Protein 4AKM (pdb70)

Radius of gyration: 21.15 Å; Cα contacts (8 Å, |Δi|>4): 840; chains: 2; bounding box: 52×50×50 Å

Sequence (312 aa):
VKTGIYQVLNGSRLCIKAEMGIQLIVQDKESVFSPRRYFNIDPNATQASGNCGTRKSNLLLNFQGGFVNLTFTKDEESYYISEVGAYLTVSDPETVYQGIKHAVVMFQTAVGHSFKCVSEQSLQLSAHLQVKTTDVQLQAFDFEDDHFGNVDECSSVKTGIYQVLNGSRLCIKAEMGIQLIVQDKESVFSPRRYFNIDPNATQASGNCGTRKSNLLLNFQGGFVNLTFTKDEESYYISEVGAYLTVSDPETVYQGIKHAVVMFQTAVGHSFKCVSEQSLQLSAHLQVKTTDVQLQAFDFEDDHFGNVDECSS

GO terms:
  GO:0031982 vesicle (C, IDA)
  GO:0048471 perinuclear region of cytoplasm (C, IDA)
  GO:0005769 early endosome (C, IDA)
  GO:0005886 plasma membrane (C, IDA)
  GO:0035455 response to interferon-alpha (P, IMP)
  GO:0010506 regulation of autophagy (P, IMP)
  GO:0010628 positive regulation of gene expression (P, IMP)
  GO:1903900 regulation of viral life cycle (P, IMP)
  GO:1901799 negative regulation of proteasomal protein catabolic process (P, IMP)
  GO:0031901 early endosome membrane (C, EXP)
  GO:0005765 lysosomal membrane (C, EXP)
  GO:0009986 cell surface (C, EXP)
  GO:0030659 cytoplasmic vesicle membrane (C, EXP)
  GO:0005765 lysosomal membrane (C, TAS)

Foldseek 3Di:
DDWAWAFEDDVHHTFKTKIWWKKKWFAPDPDPPDDIDIDTDDRVFWDWYWAGDQFKIWIWIDGVFWIKIFIKGPPPQKIFGQKIKIWGFDPVVTDIDIFMDHGDGHQIDGAQAKGFEQDKDKDDGDPGMIMIIHRIIMHGDDDDPPDHGPYDYDD/DQDWAWDFEDDVNHTFKTKIWWKKKWFAQPLQDPPNIDIDTDDNVQKDWYWDHDQFKIWIWIDGVFWIKIWIWGPDPQKIFTQKIKIWGADVSPGDIDIFMDHGDGHQIDGHQAKEFEQDKDKDAGDPTMIMIIHGIIMHGNDYDPPDHGHYDYDDD

Structure (mmCIF, N/CA/C/O backbone):
data_4AKM
#
_entry.id   4AKM
#
_cell.length_a   52.600
_cell.length_b   52.600
_cell.length_c   141.980
_cell.angle_alpha   90.00
_cell.angle_beta   90.00
_cell.angle_gamma   120.00
#
_symmetry.space_group_name_H-M   'P 31'
#
loop_
_entity.id
_entity.type
_entity.pdbx_description
1 polymer 'LYSOSOME-ASSOCIATED MEMBRANE GLYCOPROTEIN 3'
2 non-polymer 'IRIDIUM (III) ION'
3 non-polymer 2-acetamido-2-deoxy-beta-D-glucopyranose
4 water water
#
loop_
_atom_site.group_PDB
_atom_site.id
_atom_site.type_symbol
_atom_site.label_atom_id
_atom_site.label_alt_id
_atom_site.label_comp_id
_atom_site.label_asym_id
_atom_site.label_entity_id
_atom_site.label_seq_id
_atom_site.pdbx_PDB_ins_code
_atom_site.Cartn_x
_atom_site.Cartn_y
_atom_site.Cartn_z
_atom_site.occupancy
_atom_site.B_iso_or_equiv
_atom_site.auth_seq_id
_atom_site.auth_comp_id
_atom_site.auth_asym_id
_atom_site.auth_atom_id
_atom_site.pdbx_PDB_model_num
ATOM 1 N N . VAL A 1 2 ? 17.845 12.851 81.091 1.00 69.21 223 VAL A N 1
ATOM 2 C CA . VAL A 1 2 ? 19.042 12.475 81.847 1.00 72.18 223 VAL A CA 1
ATOM 3 C C . VAL A 1 2 ? 20.048 13.628 81.908 1.00 75.03 223 VAL A C 1
ATOM 4 O O . VAL A 1 2 ? 21.083 13.611 81.233 1.00 70.65 223 VAL A O 1
ATOM 8 N N . LYS A 1 3 ? 19.736 14.633 82.721 1.00 71.20 224 LYS A N 1
ATOM 9 C CA . LYS A 1 3 ? 20.580 15.818 82.815 1.00 68.21 224 LYS A CA 1
ATOM 10 C C . LYS A 1 3 ? 21.885 15.515 83.553 1.00 64.74 224 LYS A C 1
ATOM 11 O O . LYS A 1 3 ? 21.906 14.766 84.531 1.00 61.45 224 LYS A O 1
ATOM 17 N N . THR A 1 4 ? 22.975 16.086 83.056 1.00 63.81 225 THR A N 1
ATOM 18 C CA . THR A 1 4 ? 24.291 15.885 83.646 1.00 59.61 225 THR A CA 1
ATOM 19 C C . THR A 1 4 ? 24.450 16.730 84.910 1.00 58.65 225 THR A C 1
ATOM 20 O O . THR A 1 4 ? 24.174 17.933 84.904 1.00 54.87 225 THR A O 1
ATOM 24 N N . GLY A 1 5 ? 24.889 16.093 85.993 1.00 55.84 226 GLY A N 1
ATOM 25 C CA . GLY A 1 5 ? 25.087 16.786 87.251 1.00 53.30 226 GLY A CA 1
ATOM 26 C C . GLY A 1 5 ? 26.545 17.058 87.545 1.00 56.55 226 GLY A C 1
ATOM 27 O O . GLY A 1 5 ? 27.411 16.255 87.187 1.00 53.71 226 GLY A O 1
ATOM 28 N N . ILE A 1 6 ? 26.820 18.191 88.188 1.00 51.03 227 ILE A N 1
ATOM 29 C CA . ILE A 1 6 ? 28.183 18.525 88.572 1.00 44.53 227 ILE A CA 1
ATOM 30 C C . ILE A 1 6 ? 28.373 18.358 90.080 1.00 48.68 227 ILE A C 1
ATOM 31 O O . ILE A 1 6 ? 27.869 19.139 90.895 1.00 42.65 227 ILE A O 1
ATOM 36 N N . TYR A 1 7 ? 29.109 17.312 90.432 1.00 49.59 228 TYR A N 1
ATOM 37 C CA . TYR A 1 7 ? 29.276 16.911 91.814 1.00 44.64 228 TYR A CA 1
ATOM 38 C C . TYR A 1 7 ? 30.715 17.108 92.221 1.00 52.59 228 TYR A C 1
ATOM 39 O O . TYR A 1 7 ? 31.596 17.282 91.374 1.00 49.72 228 TYR A O 1
ATOM 48 N N . GLN A 1 8 ? 30.954 17.047 93.524 1.00 55.37 229 GLN A N 1
ATOM 49 C CA . GLN A 1 8 ? 32.206 17.514 94.068 1.00 50.17 229 GLN A CA 1
ATOM 50 C C . GLN A 1 8 ? 32.346 17.069 95.514 1.00 52.42 229 GLN A C 1
ATOM 51 O O . GLN A 1 8 ? 31.402 17.169 96.297 1.00 51.74 229 GLN A O 1
ATOM 57 N N . VAL A 1 9 ? 33.526 16.572 95.867 1.00 55.76 230 VAL A N 1
ATOM 58 C CA . VAL A 1 9 ? 33.816 16.173 97.241 1.00 61.19 230 VAL A CA 1
ATOM 59 C C . VAL A 1 9 ? 35.054 16.927 97.722 1.00 67.72 230 VAL A C 1
ATOM 60 O O . VAL A 1 9 ? 35.995 17.121 96.956 1.00 68.45 230 VAL A O 1
ATOM 64 N N . LEU A 1 10 ? 35.059 17.360 98.980 1.00 68.07 231 LEU A N 1
ATOM 65 C CA . LEU A 1 10 ? 36.156 18.193 99.470 1.00 75.14 231 LEU A CA 1
ATOM 66 C C . LEU A 1 10 ? 36.805 17.722 100.772 1.00 80.71 231 LEU A C 1
ATOM 67 O O . LEU A 1 10 ? 36.135 17.213 101.674 1.00 77.64 231 LEU A O 1
ATOM 72 N N . ASN A 1 11 ? 38.123 17.894 100.844 1.00 82.54 232 ASN A N 1
ATOM 73 C CA . ASN A 1 11 ? 38.867 17.788 102.094 1.00 89.33 232 ASN A CA 1
ATOM 74 C C . ASN A 1 11 ? 39.040 19.192 102.670 1.00 88.64 232 ASN A C 1
ATOM 75 O O . ASN A 1 11 ? 39.997 19.900 102.332 1.00 86.73 232 ASN A O 1
ATOM 80 N N . GLY A 1 12 ? 38.096 19.599 103.515 1.00 87.29 233 GLY A N 1
ATOM 81 C CA . GLY A 1 12 ? 38.084 20.937 104.082 1.00 89.09 233 GLY A CA 1
ATOM 82 C C . GLY A 1 12 ? 37.995 22.043 103.042 1.00 95.13 233 GLY A C 1
ATOM 83 O O . GLY A 1 12 ? 37.051 22.837 103.042 1.00 95.84 233 GLY A O 1
ATOM 84 N N . SER A 1 13 ? 38.981 22.088 102.151 1.00 88.17 234 SER A N 1
ATOM 85 C CA . SER A 1 13 ? 39.060 23.119 101.127 1.00 89.29 234 SER A CA 1
ATOM 86 C C . SER A 1 13 ? 39.648 22.549 99.838 1.00 90.16 234 SER A C 1
ATOM 87 O O . SER A 1 13 ? 39.321 23.009 98.743 1.00 83.81 234 SER A O 1
ATOM 90 N N . ARG A 1 14 ? 40.514 21.546 99.975 1.00 89.08 235 ARG A N 1
ATOM 91 C CA . ARG A 1 14 ? 41.145 20.918 98.815 1.00 88.89 235 ARG A CA 1
ATOM 92 C C . ARG A 1 14 ? 40.187 19.993 98.067 1.00 85.65 235 ARG A C 1
ATOM 93 O O . ARG A 1 14 ? 39.388 19.284 98.674 1.00 80.87 235 ARG A O 1
ATOM 101 N N . LEU A 1 15 ? 40.280 20.001 96.743 1.00 84.38 236 LEU A N 1
ATOM 102 C CA . LEU A 1 15 ? 39.417 19.171 95.915 1.00 76.89 236 LEU A CA 1
ATOM 103 C C . LEU A 1 15 ? 39.783 17.693 96.033 1.00 74.11 236 LEU A C 1
ATOM 104 O O . LEU A 1 15 ? 40.904 17.289 95.731 1.00 76.91 236 LEU A O 1
ATOM 109 N N . CYS A 1 16 ? 38.824 16.894 96.481 1.00 70.34 237 CYS A N 1
ATOM 110 C CA . CYS A 1 16 ? 39.019 15.463 96.658 1.00 67.19 237 CYS A CA 1
ATOM 111 C C . CYS A 1 16 ? 38.466 14.666 95.474 1.00 68.78 237 CYS A C 1
ATOM 112 O O . CYS A 1 16 ? 39.102 13.732 94.986 1.00 69.97 237 CYS A O 1
ATOM 115 N N . ILE A 1 17 ? 37.278 15.049 95.016 1.00 66.93 238 ILE A N 1
ATOM 116 C CA . ILE A 1 17 ? 36.597 14.371 93.918 1.00 59.55 238 ILE A CA 1
ATOM 117 C C . ILE A 1 17 ? 35.804 15.390 93.111 1.00 58.79 238 ILE A C 1
ATOM 118 O O . ILE A 1 17 ? 35.058 16.187 93.670 1.00 57.87 238 ILE A O 1
ATOM 123 N N . LYS A 1 18 ? 35.973 15.368 91.795 1.00 62.46 239 LYS A N 1
ATOM 124 C CA . LYS A 1 18 ? 35.188 16.222 90.915 1.00 57.53 239 LYS A CA 1
ATOM 125 C C . LYS A 1 18 ? 34.519 15.317 89.892 1.00 61.79 239 LYS A C 1
ATOM 126 O O . LYS A 1 18 ? 35.197 14.607 89.157 1.00 59.31 239 LYS A O 1
ATOM 132 N N . ALA A 1 19 ? 33.192 15.327 89.844 1.00 55.73 240 ALA A N 1
ATOM 133 C CA . ALA A 1 19 ? 32.493 14.418 88.946 1.00 51.95 240 ALA A CA 1
ATOM 134 C C . ALA A 1 19 ? 31.287 15.049 88.276 1.00 46.46 240 ALA A C 1
ATOM 135 O O . ALA A 1 19 ? 30.353 15.513 88.923 1.00 45.88 240 ALA A O 1
ATOM 137 N N . GLU A 1 20 ? 31.337 15.065 86.955 1.00 53.91 241 GLU A N 1
ATOM 138 C CA . GLU A 1 20 ? 30.220 15.478 86.135 1.00 49.66 241 GLU A CA 1
ATOM 139 C C . GLU A 1 20 ? 29.744 14.237 85.419 1.00 47.06 241 GLU A C 1
ATOM 140 O O . GLU A 1 20 ? 30.558 13.450 84.952 1.00 50.38 241 GLU A O 1
ATOM 146 N N . MET A 1 21 ? 28.431 14.050 85.363 1.00 48.17 242 MET A N 1
ATOM 147 C CA . MET A 1 21 ? 27.833 12.893 84.704 1.00 46.55 242 MET A CA 1
ATOM 148 C C . MET A 1 21 ? 26.325 12.931 84.843 1.00 46.57 242 MET A C 1
ATOM 149 O O . MET A 1 21 ? 25.777 13.667 85.662 1.00 48.07 242 MET A O 1
ATOM 154 N N . GLY A 1 22 ? 25.667 12.130 84.020 1.00 40.91 243 GLY A N 1
ATOM 155 C CA . GLY A 1 22 ? 24.252 11.877 84.131 1.00 43.39 243 GLY A CA 1
ATOM 156 C C . GLY A 1 22 ? 24.137 10.438 84.560 1.00 40.95 243 GLY A C 1
ATOM 157 O O . GLY A 1 22 ? 24.925 9.593 84.138 1.00 42.38 243 GLY A O 1
ATOM 158 N N . ILE A 1 23 ? 23.169 10.158 85.422 1.00 44.50 244 ILE A N 1
ATOM 159 C CA . ILE A 1 23 ? 23.004 8.814 85.955 1.00 42.05 244 ILE A CA 1
ATOM 160 C C . ILE A 1 23 ? 21.543 8.380 85.891 1.00 37.92 244 ILE A C 1
ATOM 161 O O . ILE A 1 23 ? 20.626 9.156 86.165 1.00 36.02 244 ILE A O 1
ATOM 166 N N . GLN A 1 24 ? 21.350 7.133 85.486 1.00 37.03 245 GLN A N 1
ATOM 167 C CA . GLN A 1 24 ? 20.037 6.554 85.310 1.00 39.36 245 GLN A CA 1
ATOM 168 C C . GLN A 1 24 ? 20.032 5.224 86.056 1.00 39.20 245 GLN A C 1
ATOM 169 O O . GLN A 1 24 ? 21.039 4.517 86.088 1.00 35.67 245 GLN A O 1
ATOM 175 N N . LEU A 1 25 ? 18.910 4.891 86.679 1.00 36.71 246 LEU A N 1
ATOM 176 C CA . LEU A 1 25 ? 18.766 3.593 87.319 1.00 40.57 246 LEU A CA 1
ATOM 177 C C . LEU A 1 25 ? 17.676 2.811 86.606 1.00 42.78 246 LEU A C 1
ATOM 178 O O . LEU A 1 25 ? 16.583 3.320 86.401 1.00 46.38 246 LEU A O 1
ATOM 183 N N . ILE A 1 26 ? 17.984 1.582 86.216 1.00 39.43 247 ILE A N 1
ATOM 184 C CA . ILE A 1 26 ? 17.025 0.733 85.529 1.00 46.07 247 ILE A CA 1
ATOM 185 C C . ILE A 1 26 ? 16.661 -0.453 86.415 1.00 48.06 247 ILE A C 1
ATOM 186 O O . ILE A 1 26 ? 17.532 -1.257 86.755 1.00 42.79 247 ILE A O 1
ATOM 191 N N . VAL A 1 27 ? 15.385 -0.561 86.794 1.00 48.13 248 VAL A N 1
ATOM 192 C CA . VAL A 1 27 ? 14.934 -1.736 87.545 1.00 53.07 248 VAL A CA 1
ATOM 193 C C . VAL A 1 27 ? 14.033 -2.655 86.722 1.00 55.25 248 VAL A C 1
ATOM 194 O O . VAL A 1 27 ? 13.141 -2.204 86.006 1.00 59.49 248 VAL A O 1
ATOM 198 N N . GLN A 1 28 ? 14.297 -3.953 86.820 1.00 61.26 249 GLN A N 1
ATOM 199 C CA . GLN A 1 28 ? 13.553 -4.958 86.070 1.00 67.39 249 GLN A CA 1
ATOM 200 C C . GLN A 1 28 ? 12.388 -5.507 86.888 1.00 73.45 249 GLN A C 1
ATOM 201 O O . GLN A 1 28 ? 12.538 -6.496 87.605 1.00 7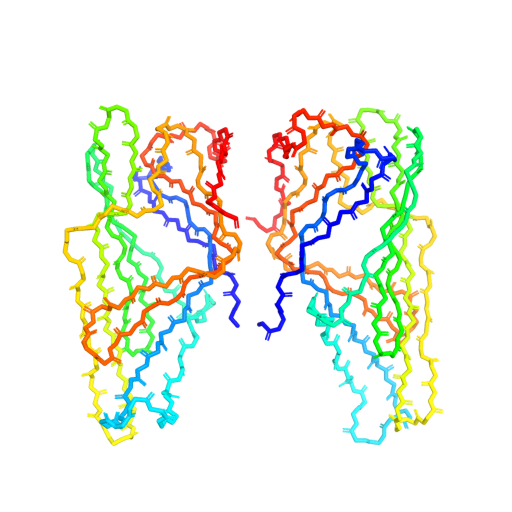4.80 249 GLN A O 1
ATOM 207 N N . ASP A 1 29 ? 11.232 -4.860 86.765 1.00 80.85 250 ASP A N 1
ATOM 208 C CA . ASP A 1 29 ? 10.029 -5.243 87.501 1.00 83.80 250 ASP A CA 1
ATOM 209 C C . ASP A 1 29 ? 9.632 -6.685 87.236 1.00 82.27 250 ASP A C 1
ATOM 210 O O . ASP A 1 29 ? 9.361 -7.445 88.163 1.00 84.86 250 ASP A O 1
ATOM 215 N N . LYS A 1 30 ? 9.600 -7.047 85.959 1.00 79.03 251 LYS A N 1
ATOM 216 C CA . LYS A 1 30 ? 9.070 -8.334 85.535 1.00 84.63 251 LYS A CA 1
ATOM 217 C C . LYS A 1 30 ? 10.179 -9.367 85.386 1.00 88.59 251 LYS A C 1
ATOM 218 O O . LYS A 1 30 ? 11.314 -9.028 85.046 1.00 86.09 251 LYS A O 1
ATOM 224 N N . GLU A 1 31 ? 9.846 -10.629 85.644 1.00 91.16 252 GLU A N 1
ATOM 225 C CA . GLU A 1 31 ? 10.820 -11.713 85.571 1.00 90.22 252 GLU A CA 1
ATOM 226 C C . GLU A 1 31 ? 11.220 -11.952 84.117 1.00 85.34 252 GLU A C 1
ATOM 227 O O . GLU A 1 31 ? 12.313 -12.450 83.829 1.00 75.21 252 GLU A O 1
ATOM 233 N N . SER A 1 32 ? 10.321 -11.591 83.205 1.00 82.36 253 SER A N 1
ATOM 234 C CA . SER A 1 32 ? 10.618 -11.638 81.779 1.00 80.22 253 SER A CA 1
ATOM 235 C C . SER A 1 32 ? 11.625 -10.552 81.423 1.00 71.88 253 SER A C 1
ATOM 236 O O . SER A 1 32 ? 11.397 -9.368 81.678 1.00 69.71 253 SER A O 1
ATOM 239 N N . VAL A 1 33 ? 12.737 -10.962 80.827 1.00 64.21 254 VAL A N 1
ATOM 240 C CA . VAL A 1 33 ? 13.820 -10.040 80.516 1.00 64.45 254 VAL A CA 1
ATOM 241 C C . VAL A 1 33 ? 13.474 -9.100 79.345 1.00 58.78 254 VAL A C 1
ATOM 242 O O . VAL A 1 33 ? 14.107 -8.060 79.166 1.00 58.33 254 VAL A O 1
ATOM 246 N N . PHE A 1 34 ? 12.458 -9.463 78.564 1.00 57.54 255 PHE A N 1
ATOM 247 C CA . PHE A 1 34 ? 12.032 -8.655 77.415 1.00 56.41 255 PHE A CA 1
ATOM 248 C C . PHE A 1 34 ? 10.932 -7.666 77.763 1.00 56.05 255 PHE A C 1
ATOM 249 O O . PHE A 1 34 ? 10.611 -6.782 76.971 1.00 44.47 255 PHE A O 1
ATOM 257 N N . SER A 1 35 ? 10.332 -7.845 78.934 1.00 59.53 256 SER A N 1
ATOM 258 C CA . SER A 1 35 ? 9.282 -6.950 79.401 1.00 63.96 256 SER A CA 1
ATOM 259 C C . SER A 1 35 ? 9.865 -5.598 79.795 1.00 61.00 256 SER A C 1
ATOM 260 O O . SER A 1 35 ? 11.048 -5.513 80.137 1.00 58.82 256 SER A O 1
ATOM 263 N N . PRO A 1 36 ? 9.040 -4.538 79.734 1.00 62.83 257 PRO A N 1
ATOM 264 C CA . PRO A 1 36 ? 9.470 -3.178 80.073 1.00 59.91 257 PRO A CA 1
ATOM 265 C C . PRO A 1 36 ? 10.103 -3.075 81.458 1.00 64.67 257 PRO A C 1
ATOM 266 O O . PRO A 1 36 ? 9.858 -3.886 82.358 1.00 60.71 257 PRO A O 1
ATOM 270 N N . ARG A 1 37 ? 10.929 -2.053 81.613 1.00 64.74 258 ARG A N 1
ATOM 271 C CA . ARG A 1 37 ? 11.638 -1.830 82.851 1.00 60.21 258 ARG A CA 1
ATOM 272 C C . ARG A 1 37 ? 11.310 -0.441 83.375 1.00 61.37 258 ARG A C 1
ATOM 273 O O . ARG A 1 37 ? 10.864 0.423 82.621 1.00 60.54 258 ARG A O 1
ATOM 281 N N . ARG A 1 38 ? 11.502 -0.235 84.673 1.00 61.15 259 ARG A N 1
ATOM 282 C CA . ARG A 1 38 ? 11.289 1.075 85.269 1.00 63.16 259 ARG A CA 1
ATOM 283 C C . ARG A 1 38 ? 12.574 1.896 85.164 1.00 56.63 259 ARG A C 1
ATOM 284 O O . ARG A 1 38 ? 13.650 1.445 85.555 1.00 57.70 259 ARG A O 1
ATOM 292 N N . TYR A 1 39 ? 12.460 3.092 84.605 1.00 54.61 260 TYR A N 1
ATOM 293 C CA . TYR A 1 39 ? 13.603 3.982 84.484 1.00 51.83 260 TYR A CA 1
ATOM 294 C C . TYR A 1 39 ? 13.532 5.084 85.536 1.00 51.94 260 TYR A C 1
ATOM 295 O O . TYR A 1 39 ? 12.452 5.577 85.862 1.00 54.12 260 TYR A O 1
ATOM 304 N N . PHE A 1 40 ? 14.679 5.449 86.091 1.00 47.16 261 PHE A N 1
ATOM 305 C CA . PHE A 1 40 ? 14.735 6.587 86.997 1.00 52.30 261 PHE A CA 1
ATOM 306 C C . PHE A 1 40 ? 15.947 7.472 86.750 1.00 48.03 261 PHE A C 1
ATOM 307 O O . PHE A 1 40 ? 17.081 7.057 86.961 1.00 46.47 261 PHE A O 1
ATOM 315 N N . ASN A 1 41 ? 15.693 8.704 86.330 1.00 46.05 262 ASN A N 1
ATOM 316 C CA . ASN A 1 41 ? 16.760 9.657 86.076 1.00 42.04 262 ASN A CA 1
ATOM 317 C C . ASN A 1 41 ? 17.198 10.372 87.350 1.00 44.03 262 ASN A C 1
ATOM 318 O O . ASN A 1 41 ? 16.383 11.016 88.015 1.00 47.33 262 ASN A O 1
ATOM 323 N N . ILE A 1 42 ? 18.475 10.260 87.701 1.00 35.78 263 ILE A N 1
ATOM 324 C CA . ILE A 1 42 ? 18.991 11.075 88.786 1.00 37.19 263 ILE A CA 1
ATOM 325 C C . ILE A 1 42 ? 18.901 12.523 88.326 1.00 41.39 263 ILE A C 1
ATOM 326 O O . ILE A 1 42 ? 19.551 12.920 87.360 1.00 46.54 263 ILE A O 1
ATOM 331 N N . ASP A 1 43 ? 18.042 13.287 88.989 1.00 41.17 264 ASP A N 1
ATOM 332 C CA . ASP A 1 43 ? 17.893 14.710 88.724 1.00 43.20 264 ASP A CA 1
ATOM 333 C C . ASP A 1 43 ? 18.908 15.478 89.570 1.00 43.38 264 ASP A C 1
ATOM 334 O O . ASP A 1 43 ? 18.785 15.558 90.792 1.00 41.90 264 ASP A O 1
ATOM 339 N N . PRO A 1 44 ? 19.921 16.043 88.908 1.00 43.46 265 PRO A N 1
ATOM 340 C CA . PRO A 1 44 ? 21.046 16.731 89.551 1.00 48.23 265 PRO A CA 1
ATOM 341 C C . PRO A 1 44 ? 20.692 17.962 90.389 1.00 47.30 265 PRO A C 1
ATOM 342 O O . PRO A 1 44 ? 21.487 18.334 91.251 1.00 47.60 265 PRO A O 1
ATOM 346 N N . ASN A 1 45 ? 19.549 18.593 90.143 1.00 48.28 266 ASN A N 1
ATOM 347 C CA . ASN A 1 45 ? 19.162 19.748 90.953 1.00 55.37 266 ASN A CA 1
ATOM 348 C C . ASN A 1 45 ? 18.365 19.352 92.198 1.00 51.89 266 ASN A C 1
ATOM 349 O O . ASN A 1 45 ? 17.918 20.199 92.967 1.00 47.49 266 ASN A O 1
ATOM 354 N N . ALA A 1 46 ? 18.216 18.047 92.385 1.00 52.17 267 ALA A N 1
ATOM 355 C CA . ALA A 1 46 ? 17.457 17.487 93.491 1.00 39.69 267 ALA A CA 1
ATOM 356 C C . ALA A 1 46 ? 18.290 16.378 94.129 1.00 41.16 267 ALA A C 1
ATOM 357 O O . ALA A 1 46 ? 17.758 15.411 94.677 1.00 38.73 267 ALA A O 1
ATOM 359 N N . THR A 1 47 ? 19.608 16.528 94.051 1.00 44.17 268 THR A N 1
ATOM 360 C CA . THR A 1 47 ? 20.523 15.494 94.520 1.00 44.54 268 THR A CA 1
ATOM 361 C C . THR A 1 47 ? 21.684 16.094 95.311 1.00 42.25 268 THR A C 1
ATOM 362 O O . THR A 1 47 ? 22.380 16.989 94.833 1.00 40.82 268 THR A O 1
ATOM 366 N N . GLN A 1 48 ? 21.875 15.599 96.528 1.00 39.93 269 GLN A N 1
ATOM 367 C CA . GLN A 1 48 ? 22.918 16.094 97.409 1.00 42.51 269 GLN A CA 1
ATOM 368 C C . GLN A 1 48 ? 24.180 15.255 97.269 1.00 42.71 269 GLN A C 1
ATOM 369 O O . GLN A 1 48 ? 24.155 14.039 97.450 1.00 42.50 269 GLN A O 1
ATOM 375 N N . ALA A 1 49 ? 25.288 15.911 96.958 1.00 36.88 270 ALA A N 1
ATOM 376 C CA . ALA A 1 49 ? 26.564 15.228 96.884 1.00 40.12 270 ALA A CA 1
ATOM 377 C C . ALA A 1 49 ? 27.330 15.378 98.194 1.00 45.23 270 ALA A C 1
ATOM 378 O O . ALA A 1 49 ? 27.431 16.469 98.759 1.00 41.14 270 ALA A O 1
ATOM 380 N N . SER A 1 50 ? 27.867 14.268 98.673 1.00 45.58 271 SER A N 1
ATOM 381 C CA . SER A 1 50 ? 28.702 14.272 99.862 1.00 47.94 271 SER A CA 1
ATOM 382 C C . SER A 1 50 ? 29.670 13.138 99.662 1.00 50.52 271 SER A C 1
ATOM 383 O O . SER A 1 50 ? 29.592 12.423 98.678 1.00 48.83 271 SER A O 1
ATOM 386 N N . GLY A 1 51 ? 30.599 12.960 100.577 1.00 57.88 272 GLY A N 1
ATOM 387 C CA . GLY A 1 51 ? 31.496 11.845 100.416 1.00 56.61 272 GLY A CA 1
ATOM 388 C C . GLY A 1 51 ? 32.752 11.996 101.216 1.00 61.03 272 GLY A C 1
ATOM 389 O O . GLY A 1 51 ? 32.967 13.002 101.887 1.00 64.27 272 GLY A O 1
ATOM 390 N N . ASN A 1 52 ? 33.602 10.988 101.122 1.00 66.82 273 ASN A N 1
ATOM 391 C CA . ASN A 1 52 ? 34.736 10.928 102.018 1.00 67.17 273 ASN A CA 1
ATOM 392 C C . ASN A 1 52 ? 36.035 10.775 101.254 1.00 68.22 273 ASN A C 1
ATOM 393 O O . ASN A 1 52 ? 36.193 9.848 100.458 1.00 69.42 273 ASN A O 1
ATOM 398 N N . CYS A 1 53 ? 36.951 11.708 101.484 1.00 70.79 274 CYS A N 1
ATOM 399 C CA . CYS A 1 53 ? 38.251 11.687 100.833 1.00 72.75 274 CYS A CA 1
ATOM 400 C C . CYS A 1 53 ? 39.187 10.718 101.542 1.00 78.12 274 CYS A C 1
ATOM 401 O O . CYS A 1 53 ? 38.943 10.329 102.687 1.00 77.71 274 CYS A O 1
ATOM 404 N N . GLY A 1 54 ? 40.263 10.339 100.861 1.00 71.37 275 GLY A N 1
ATOM 405 C CA . GLY A 1 54 ? 41.247 9.444 101.436 1.00 73.08 275 GLY A CA 1
ATOM 406 C C . GLY A 1 54 ? 42.464 9.298 100.547 1.00 79.31 275 GLY A C 1
ATOM 407 O O . GLY A 1 54 ? 42.377 9.468 99.330 1.00 79.21 275 GLY A O 1
ATOM 408 N N . THR A 1 55 ? 43.600 8.973 101.158 1.00 80.98 276 THR A N 1
ATOM 409 C CA . THR A 1 55 ? 44.870 8.892 100.441 1.00 81.08 276 THR A CA 1
ATOM 410 C C . THR A 1 55 ? 44.883 7.781 99.386 1.00 79.14 276 THR A C 1
ATOM 411 O O . THR A 1 55 ? 45.583 7.883 98.376 1.00 75.64 276 THR A O 1
ATOM 415 N N . ARG A 1 56 ? 44.094 6.734 99.614 1.00 78.48 277 ARG A N 1
ATOM 416 C CA . ARG A 1 56 ? 44.076 5.583 98.716 1.00 82.99 277 ARG A CA 1
ATOM 417 C C . ARG A 1 56 ? 42.649 5.137 98.387 1.00 77.20 277 ARG A C 1
ATOM 418 O O . ARG A 1 56 ? 42.440 4.275 97.534 1.00 75.02 277 ARG A O 1
ATOM 426 N N . LYS A 1 57 ? 41.670 5.734 99.056 1.00 71.51 278 LYS A N 1
ATOM 427 C CA . LYS A 1 57 ? 40.279 5.340 98.865 1.00 68.68 278 LYS A CA 1
ATOM 428 C C . LYS A 1 57 ? 39.308 6.478 99.174 1.00 67.74 278 LYS A C 1
ATOM 429 O O . LYS A 1 57 ? 39.321 7.048 100.268 1.00 63.09 278 LYS A O 1
ATOM 435 N N . SER A 1 58 ? 38.454 6.794 98.206 1.00 62.85 279 SER A N 1
ATOM 436 C CA . SER A 1 58 ? 37.477 7.864 98.371 1.00 61.40 279 SER A CA 1
ATOM 437 C C . SER A 1 58 ? 36.082 7.390 97.997 1.00 59.07 279 SER A C 1
ATOM 438 O O . SER A 1 58 ? 35.912 6.302 97.453 1.00 57.73 279 SER A O 1
ATOM 441 N N . ASN A 1 59 ? 35.081 8.213 98.280 1.00 58.87 280 ASN A N 1
ATOM 442 C CA . ASN A 1 59 ? 33.739 7.938 97.776 1.00 51.17 280 ASN A CA 1
ATOM 443 C C . ASN A 1 59 ? 32.936 9.198 97.503 1.00 47.91 280 ASN A C 1
ATOM 444 O O . ASN A 1 59 ? 32.953 10.154 98.291 1.00 51.70 280 ASN A O 1
ATOM 449 N N . LEU A 1 60 ? 32.270 9.184 96.351 1.00 48.14 281 LEU A N 1
ATOM 450 C CA . LEU A 1 60 ? 31.253 10.158 95.998 1.00 45.32 281 LEU A CA 1
ATOM 451 C C . LEU A 1 60 ? 29.894 9.518 96.229 1.00 43.41 281 LEU A C 1
ATOM 452 O O . LEU A 1 60 ? 29.546 8.522 95.600 1.00 40.70 281 LEU A O 1
ATOM 457 N N . LEU A 1 61 ? 29.134 10.087 97.150 1.00 43.15 282 LEU A N 1
ATOM 458 C CA . LEU A 1 61 ? 27.790 9.617 97.416 1.00 43.00 282 LEU A CA 1
ATOM 459 C C . LEU A 1 61 ? 26.782 10.675 97.012 1.00 37.17 282 LEU A C 1
ATOM 460 O O . LEU A 1 61 ? 26.914 11.852 97.357 1.00 39.02 282 LEU A O 1
ATOM 465 N N . LEU A 1 62 ? 25.779 10.235 96.265 1.00 38.32 283 LEU A N 1
ATOM 466 C CA . LEU A 1 62 ? 24.745 11.109 95.748 1.00 35.65 283 LEU A CA 1
ATOM 467 C C . LEU A 1 62 ? 23.424 10.665 96.327 1.00 33.02 283 LEU A C 1
ATOM 468 O O . LEU A 1 62 ? 23.000 9.536 96.118 1.00 38.94 283 LEU A O 1
ATOM 473 N N . ASN A 1 63 ? 22.772 11.548 97.063 1.00 31.11 284 ASN A N 1
ATOM 474 C CA . ASN A 1 63 ? 21.499 11.196 97.664 1.00 38.06 284 ASN A CA 1
ATOM 475 C C . ASN A 1 63 ? 20.349 11.945 97.043 1.00 40.08 284 ASN A C 1
ATOM 476 O O . ASN A 1 63 ? 20.485 13.103 96.659 1.00 39.11 284 ASN A O 1
ATOM 481 N N . PHE A 1 64 ? 19.210 11.275 96.957 1.00 37.41 285 PHE A N 1
ATOM 482 C CA . PHE A 1 64 ? 18.026 11.880 96.386 1.00 40.61 285 PHE A CA 1
ATOM 483 C C . PHE A 1 64 ? 16.823 11.291 97.069 1.00 40.61 285 PHE A C 1
ATOM 484 O O . PHE A 1 64 ? 16.935 10.321 97.811 1.00 45.98 285 PHE A O 1
ATOM 492 N N . GLN A 1 65 ? 15.667 11.882 96.824 1.00 45.80 286 GLN A N 1
ATOM 493 C CA . GLN A 1 65 ? 14.444 11.313 97.346 1.00 55.38 286 GLN A CA 1
ATOM 494 C C . GLN A 1 65 ? 14.220 9.944 96.730 1.00 48.59 286 GLN A C 1
ATOM 495 O O . GLN A 1 65 ? 13.962 9.823 95.533 1.00 50.01 286 GLN A O 1
ATOM 501 N N . GLY A 1 66 ? 14.334 8.913 97.558 1.00 46.83 287 GLY A N 1
ATOM 502 C CA . GLY A 1 66 ? 14.102 7.554 97.117 1.00 49.22 287 GLY A CA 1
ATOM 503 C C . GLY A 1 66 ? 15.299 6.657 97.345 1.00 45.00 287 GLY A C 1
ATOM 504 O O . GLY A 1 66 ? 15.168 5.440 97.419 1.00 45.58 287 GLY A O 1
ATOM 505 N N . GLY A 1 67 ? 16.475 7.259 97.452 1.00 43.95 288 GLY A N 1
ATOM 506 C CA . GLY A 1 67 ? 17.679 6.488 97.668 1.00 40.21 288 GLY A CA 1
ATOM 507 C C . GLY A 1 67 ? 18.960 7.220 97.344 1.00 39.68 288 GLY A C 1
ATOM 508 O O . GLY A 1 67 ? 19.085 8.424 97.572 1.00 40.58 288 GLY A O 1
ATOM 509 N N . PHE A 1 68 ? 19.914 6.480 96.794 1.00 37.86 289 PHE A N 1
ATOM 510 C CA . PHE A 1 68 ? 21.244 7.017 96.573 1.00 32.60 289 PHE A CA 1
ATOM 511 C C . PHE A 1 68 ? 22.037 6.203 95.573 1.00 33.23 289 PHE A C 1
ATOM 512 O O . PHE A 1 68 ? 21.705 5.048 95.267 1.00 35.37 289 PHE A O 1
ATOM 520 N N . VAL A 1 69 ? 23.107 6.817 95.092 1.00 31.86 290 VAL A N 1
ATOM 521 C CA . VAL A 1 69 ? 24.111 6.120 94.310 1.00 36.19 290 VAL A CA 1
ATOM 522 C C . VAL A 1 69 ? 25.468 6.409 94.929 1.00 37.19 290 VAL A C 1
ATOM 523 O O . VAL A 1 69 ? 25.823 7.561 95.176 1.00 38.11 290 VAL A O 1
ATOM 527 N N . ASN A 1 70 ? 26.217 5.348 95.189 1.00 34.22 291 ASN A N 1
ATOM 528 C CA . ASN A 1 70 ? 27.503 5.456 95.840 1.00 38.93 291 ASN A CA 1
ATOM 529 C C . ASN A 1 70 ? 28.608 4.943 94.936 1.00 40.35 291 ASN A C 1
ATOM 530 O O . ASN A 1 70 ? 28.649 3.760 94.585 1.00 37.87 291 ASN A O 1
ATOM 535 N N . LEU A 1 71 ? 29.492 5.857 94.557 1.00 40.28 292 LEU A N 1
ATOM 536 C CA . LEU A 1 71 ? 30.647 5.542 93.738 1.00 42.36 292 LEU A CA 1
ATOM 537 C C . LEU A 1 71 ? 31.899 5.542 94.600 1.00 41.80 292 LEU A C 1
ATOM 538 O O . LEU A 1 71 ? 32.305 6.579 95.105 1.00 41.33 292 LEU A O 1
ATOM 543 N N . THR A 1 72 ? 32.501 4.371 94.769 1.00 42.28 293 THR A N 1
ATOM 544 C CA . THR A 1 72 ? 33.743 4.244 95.520 1.00 51.20 293 THR A CA 1
ATOM 545 C C . THR A 1 72 ? 34.958 4.134 94.605 1.00 52.01 293 THR A C 1
ATOM 546 O O . THR A 1 72 ? 34.987 3.293 93.690 1.00 56.20 293 THR A O 1
ATOM 550 N N . PHE A 1 73 ? 35.955 4.976 94.884 1.00 52.41 294 PHE A N 1
ATOM 551 C CA . PHE A 1 73 ? 37.203 5.039 94.128 1.00 57.09 294 PHE A CA 1
ATOM 552 C C . PHE A 1 73 ? 38.398 4.491 94.913 1.00 60.74 294 PHE A C 1
ATOM 553 O O . PHE A 1 73 ? 38.529 4.728 96.117 1.00 60.64 294 PHE A O 1
ATOM 561 N N . THR A 1 74 ? 39.275 3.784 94.206 1.00 61.51 295 THR A N 1
ATOM 562 C CA . THR A 1 74 ? 40.534 3.285 94.752 1.00 63.92 295 THR A CA 1
ATOM 563 C C . THR A 1 74 ? 41.667 3.698 93.810 1.00 69.79 295 THR A C 1
ATOM 564 O O . THR A 1 74 ? 41.527 3.599 92.590 1.00 68.28 295 THR A O 1
ATOM 568 N N . LYS A 1 75 ? 42.775 4.188 94.363 1.00 75.69 296 LYS A N 1
ATOM 569 C CA . LYS A 1 75 ? 43.970 4.416 93.547 1.00 82.81 296 LYS A CA 1
ATOM 570 C C . LYS A 1 75 ? 45.015 3.327 93.795 1.00 86.75 296 LYS A C 1
ATOM 571 O O . LYS A 1 75 ? 45.391 3.056 94.937 1.00 83.83 296 LYS A O 1
ATOM 577 N N . ASP A 1 76 ? 45.459 2.684 92.720 1.00 89.17 297 ASP A N 1
ATOM 578 C CA . ASP A 1 76 ? 46.443 1.620 92.842 1.00 99.01 297 ASP A CA 1
ATOM 579 C C . ASP A 1 76 ? 47.837 2.221 92.794 1.00 102.74 297 ASP A C 1
ATOM 580 O O . ASP A 1 76 ? 48.777 1.679 93.377 1.00 109.94 297 ASP A O 1
ATOM 585 N N . GLU A 1 77 ? 47.944 3.354 92.105 1.00 99.97 298 GLU A N 1
ATOM 586 C CA . GLU A 1 77 ? 49.200 4.090 91.958 1.00 105.45 298 GLU A CA 1
ATOM 587 C C . GLU A 1 77 ? 50.268 3.312 91.176 1.00 107.73 298 GLU A C 1
ATOM 588 O O . GLU A 1 77 ? 50.795 2.304 91.650 1.00 111.63 298 GLU A O 1
ATOM 594 N N . GLU A 1 78 ? 50.565 3.775 89.962 1.00 110.10 299 GLU A N 1
ATOM 595 C CA . GLU A 1 78 ? 49.831 4.880 89.346 1.00 106.95 299 GLU A CA 1
ATOM 596 C C . GLU A 1 78 ? 48.499 4.383 88.786 1.00 103.63 299 GLU A C 1
ATOM 597 O O . GLU A 1 78 ? 48.322 3.176 88.600 1.00 105.28 299 GLU A O 1
ATOM 603 N N . SER A 1 79 ? 47.583 5.328 88.559 1.00 95.58 300 SER A N 1
ATOM 604 C CA . SER A 1 79 ? 46.184 5.094 88.153 1.00 91.09 300 SER A CA 1
ATOM 605 C C . SER A 1 79 ? 45.190 4.923 89.307 1.00 84.92 300 SER A C 1
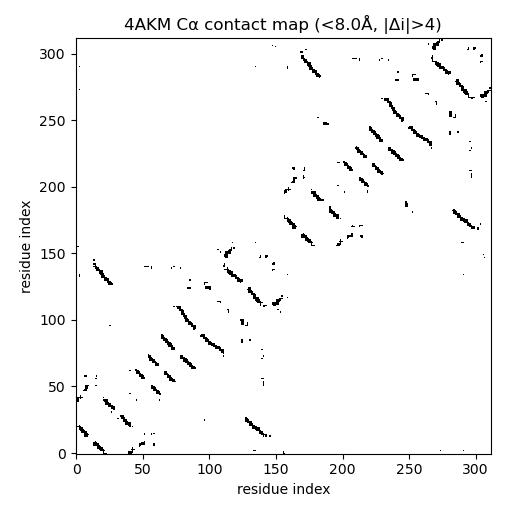ATOM 606 O O . SER A 1 79 ? 45.517 4.392 90.370 1.00 86.56 300 SER A O 1
ATOM 609 N N . TYR A 1 80 ? 43.970 5.393 89.062 1.00 80.73 301 TYR A N 1
ATOM 610 C CA . TYR A 1 80 ? 42.849 5.239 89.978 1.00 74.58 301 TYR A CA 1
ATOM 611 C C . TYR A 1 80 ? 41.655 4.753 89.164 1.00 66.83 301 TYR A C 1
ATOM 612 O O . TYR A 1 80 ? 41.677 4.796 87.934 1.00 66.52 301 TYR A O 1
ATOM 621 N N . TYR A 1 81 ? 40.611 4.304 89.848 1.00 65.04 302 TYR A N 1
ATOM 622 C CA . TYR A 1 81 ? 39.445 3.744 89.175 1.00 62.67 302 TYR A CA 1
ATOM 623 C C . TYR A 1 81 ? 38.275 3.704 90.139 1.00 58.42 302 TYR A C 1
ATOM 624 O O . TYR A 1 81 ? 38.456 3.863 91.347 1.00 59.11 302 TYR A O 1
ATOM 633 N N . ILE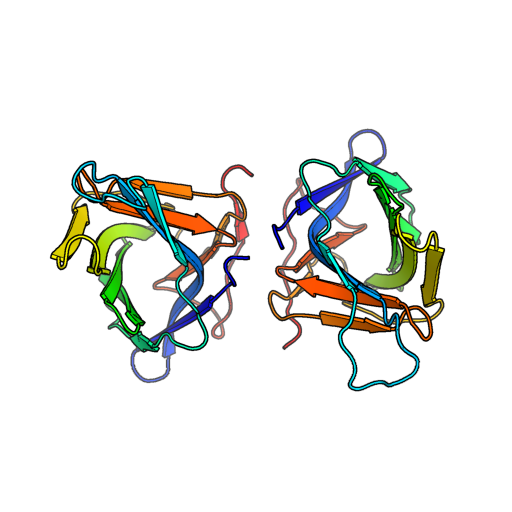 A 1 82 ? 37.071 3.512 89.610 1.00 54.21 303 ILE A N 1
ATOM 634 C CA . ILE A 1 82 ? 35.927 3.233 90.466 1.00 56.53 303 ILE A CA 1
ATOM 635 C C . ILE A 1 82 ? 36.026 1.777 90.888 1.00 54.02 303 ILE A C 1
ATOM 636 O O . ILE A 1 82 ? 36.031 0.885 90.044 1.00 56.40 303 ILE A O 1
ATOM 641 N N . SER A 1 83 ? 36.123 1.538 92.191 1.00 52.25 304 SER A N 1
ATOM 642 C CA . SER A 1 83 ? 36.287 0.184 92.703 1.00 52.23 304 SER A CA 1
ATOM 643 C C . SER A 1 83 ? 34.990 -0.407 93.252 1.00 55.61 304 SER A C 1
ATOM 644 O O . SER A 1 83 ? 34.897 -1.617 93.464 1.00 56.14 304 SER A O 1
ATOM 647 N N . GLU A 1 84 ? 33.986 0.433 93.491 1.00 53.63 305 GLU A N 1
ATOM 648 C CA . GLU A 1 84 ? 32.711 -0.108 93.971 1.00 54.68 305 GLU A CA 1
ATOM 649 C C . GLU A 1 84 ? 31.507 0.734 93.559 1.00 50.42 305 GLU A C 1
ATOM 650 O O . GLU A 1 84 ? 31.589 1.958 93.510 1.00 48.42 305 GLU A O 1
ATOM 656 N N . VAL A 1 85 ? 30.388 0.086 93.239 1.00 48.25 306 VAL A N 1
ATOM 657 C CA . VAL A 1 85 ? 29.170 0.860 92.982 1.00 44.42 306 VAL A CA 1
ATOM 658 C C . VAL A 1 85 ? 27.961 0.311 93.717 1.00 43.22 306 VAL A C 1
ATOM 659 O O . VAL A 1 85 ? 27.618 -0.853 93.581 1.00 42.78 306 VAL A O 1
ATOM 663 N N . GLY A 1 86 ? 27.310 1.167 94.491 1.00 37.29 307 GLY A N 1
ATOM 664 C CA . GLY A 1 86 ? 26.127 0.757 95.205 1.00 35.60 307 GLY A CA 1
ATOM 665 C C . GLY A 1 86 ? 24.975 1.660 94.849 1.00 36.08 307 GLY A C 1
ATOM 666 O O . GLY A 1 86 ? 25.170 2.823 94.537 1.00 30.49 307 GLY A O 1
ATOM 667 N N . ALA A 1 87 ? 23.767 1.116 94.876 1.00 40.06 308 ALA A N 1
ATOM 668 C CA . ALA A 1 87 ? 22.589 1.940 94.686 1.00 36.31 308 ALA A CA 1
ATOM 669 C C . ALA A 1 87 ? 21.404 1.435 95.489 1.00 36.40 308 ALA A C 1
ATOM 670 O O . ALA A 1 87 ? 21.314 0.248 95.849 1.00 36.53 308 ALA A O 1
ATOM 672 N N . TYR A 1 88 ? 20.502 2.369 95.753 1.00 34.00 309 TYR A N 1
ATOM 673 C CA . TYR A 1 88 ? 19.322 2.115 96.549 1.00 39.86 309 TYR A CA 1
ATOM 674 C C . TYR A 1 88 ? 18.229 2.982 95.951 1.00 41.16 309 TYR A C 1
ATOM 675 O O . TYR A 1 88 ? 18.430 4.181 95.742 1.00 39.82 309 TYR A O 1
ATOM 684 N N . LEU A 1 89 ? 17.081 2.376 95.667 1.00 36.11 310 LEU A N 1
ATOM 685 C CA . LEU A 1 89 ? 15.998 3.072 94.988 1.00 47.20 310 LEU A CA 1
ATOM 686 C C . LEU A 1 89 ? 14.636 2.619 95.491 1.00 50.57 310 LEU A C 1
ATOM 687 O O . LEU A 1 89 ? 14.350 1.434 95.505 1.00 46.89 310 LEU A O 1
ATOM 692 N N . THR A 1 90 ? 13.793 3.566 95.891 1.00 54.19 311 THR A N 1
ATOM 693 C CA . THR A 1 90 ? 12.431 3.246 96.310 1.00 55.27 311 THR A CA 1
ATOM 694 C C . THR A 1 90 ? 11.435 3.528 95.191 1.00 62.82 311 THR A C 1
ATOM 695 O O . THR A 1 90 ? 11.473 4.593 94.576 1.00 70.57 311 THR A O 1
ATOM 699 N N . VAL A 1 91 ? 10.550 2.574 94.920 1.00 70.55 312 VAL A N 1
ATOM 700 C CA . VAL A 1 91 ? 9.406 2.836 94.044 1.00 82.02 312 VAL A CA 1
ATOM 701 C C . VAL A 1 91 ? 8.119 2.838 94.875 1.00 91.26 312 VAL A C 1
ATOM 702 O O . VAL A 1 91 ? 7.951 2.015 95.777 1.00 90.58 312 VAL A O 1
ATOM 706 N N . SER A 1 92 ? 7.220 3.776 94.591 1.00 100.18 313 SER A N 1
ATOM 707 C CA . SER A 1 92 ? 6.026 3.941 95.420 1.00 107.04 313 SER A CA 1
ATOM 708 C C . SER A 1 92 ? 5.019 2.809 95.245 1.00 113.20 313 SER A C 1
ATOM 709 O O . SER A 1 92 ? 4.462 2.313 96.228 1.00 111.78 313 SER A O 1
ATOM 712 N N . ASP A 1 93 ? 4.793 2.416 93.990 1.00 115.14 314 ASP A N 1
ATOM 713 C CA . ASP A 1 93 ? 3.813 1.382 93.651 1.00 114.26 314 ASP A CA 1
ATOM 714 C C . ASP A 1 93 ? 4.404 0.319 92.719 1.00 109.83 314 ASP A C 1
ATOM 715 O O . ASP A 1 93 ? 4.913 0.642 91.645 1.00 103.42 314 ASP A O 1
ATOM 720 N N . PRO A 1 94 ? 4.332 -0.967 93.118 1.00 112.25 315 PRO A N 1
ATOM 721 C CA . PRO A 1 94 ? 3.732 -1.545 94.333 1.00 109.82 315 PRO A CA 1
ATOM 722 C C . PRO A 1 94 ? 4.190 -0.910 95.647 1.00 110.56 315 PRO A C 1
ATOM 723 O O . PRO A 1 94 ? 3.375 -0.220 96.262 1.00 116.26 315 PRO A O 1
ATOM 727 N N . GLU A 1 95 ? 5.445 -1.128 96.041 1.00 105.40 316 GLU A N 1
ATOM 728 C CA . GLU A 1 95 ? 6.067 -0.456 97.189 1.00 102.10 316 GLU A CA 1
ATOM 729 C C . GLU A 1 95 ? 7.399 -1.114 97.485 1.00 90.78 316 GLU A C 1
ATOM 730 O O . GLU A 1 95 ? 7.605 -1.637 98.579 1.00 90.31 316 GLU A O 1
ATOM 736 N N . THR A 1 96 ? 8.302 -1.096 96.514 1.00 80.97 317 THR A N 1
ATOM 737 C CA . THR A 1 96 ? 9.544 -1.840 96.646 1.00 74.50 317 THR A CA 1
ATOM 738 C C . THR A 1 96 ? 10.770 -0.934 96.723 1.00 65.23 317 THR A C 1
ATOM 739 O O . THR A 1 96 ? 10.852 0.072 96.022 1.00 62.54 317 THR A O 1
ATOM 743 N N . VAL A 1 97 ? 11.706 -1.283 97.601 1.00 54.13 318 VAL A N 1
ATOM 744 C CA . VAL A 1 97 ? 13.063 -0.775 97.483 1.00 54.36 318 VAL A CA 1
ATOM 745 C C . VAL A 1 97 ? 13.932 -1.805 96.756 1.00 56.35 318 VAL A C 1
ATOM 746 O O . VAL A 1 97 ? 13.973 -2.979 97.125 1.00 59.67 318 VAL A O 1
ATOM 750 N N . TYR A 1 98 ? 14.589 -1.361 95.692 1.00 51.41 319 TYR A N 1
ATOM 751 C CA . TYR A 1 98 ? 15.552 -2.168 94.966 1.00 50.22 319 TYR A CA 1
ATOM 752 C C . TYR A 1 98 ? 16.939 -1.668 95.313 1.00 45.22 319 TYR A C 1
ATOM 753 O O . TYR A 1 98 ? 17.156 -0.469 95.445 1.00 44.11 319 TYR A O 1
ATOM 762 N N . GLN A 1 99 ? 17.886 -2.578 95.459 1.00 39.60 320 GLN A N 1
ATOM 763 C CA . GLN A 1 99 ? 19.240 -2.144 95.737 1.00 40.98 320 GLN A CA 1
ATOM 764 C C . GLN A 1 99 ? 20.282 -3.161 95.317 1.00 43.63 320 GLN A C 1
ATOM 765 O O . GLN A 1 99 ? 19.968 -4.313 95.017 1.00 41.76 320 GLN A O 1
ATOM 771 N N . GLY A 1 100 ? 21.532 -2.721 95.280 1.00 42.2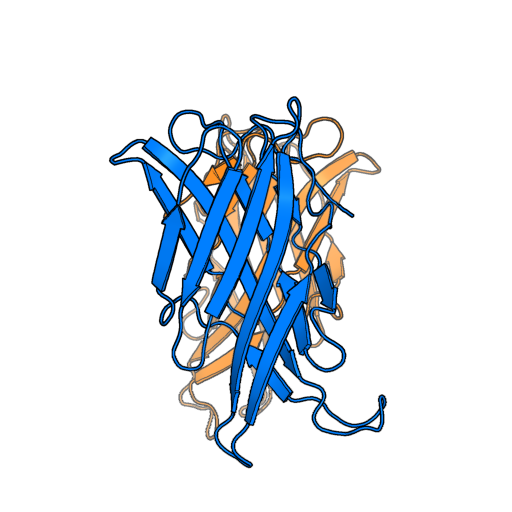3 321 GLY A N 1
ATOM 772 C CA . GLY A 1 100 ? 22.582 -3.622 94.857 1.00 42.49 321 GLY A CA 1
ATOM 773 C C . GLY A 1 100 ? 23.951 -2.996 94.886 1.00 45.69 321 GLY A C 1
ATOM 774 O O . GLY A 1 100 ? 24.093 -1.775 94.778 1.00 42.19 321 GLY A O 1
ATOM 775 N N . ILE A 1 101 ? 24.964 -3.842 95.035 1.00 44.87 322 ILE A N 1
ATOM 776 C CA . ILE A 1 101 ? 26.340 -3.381 95.089 1.00 45.67 322 ILE A CA 1
ATOM 777 C C . ILE A 1 101 ? 27.223 -4.289 94.261 1.00 47.58 322 ILE A C 1
ATOM 778 O O . ILE A 1 101 ? 27.139 -5.511 94.355 1.00 52.88 322 ILE A O 1
ATOM 783 N N . LYS A 1 102 ? 28.052 -3.677 93.429 1.00 49.01 323 LYS A N 1
ATOM 784 C CA . LYS A 1 102 ? 29.130 -4.371 92.755 1.00 51.61 323 LYS A CA 1
ATOM 785 C C . LYS A 1 102 ? 30.409 -4.029 93.492 1.00 58.22 323 LYS A C 1
ATOM 786 O O . LYS A 1 102 ? 30.796 -2.849 93.594 1.00 54.54 323 LYS A O 1
ATOM 792 N N . HIS A 1 103 ? 31.056 -5.071 94.004 1.00 60.54 324 HIS A N 1
ATOM 793 C CA . HIS A 1 103 ? 32.105 -4.909 94.994 1.00 60.23 324 HIS A CA 1
ATOM 794 C C . HIS A 1 103 ? 33.523 -4.822 94.454 1.00 69.12 324 HIS A C 1
ATOM 795 O O . HIS A 1 103 ? 34.316 -3.996 94.916 1.00 75.47 324 HIS A O 1
ATOM 802 N N . ALA A 1 104 ? 33.856 -5.674 93.495 1.00 65.80 325 ALA A N 1
ATOM 803 C CA . ALA A 1 104 ? 35.249 -5.795 93.080 1.00 70.34 325 ALA A CA 1
ATOM 804 C C . ALA A 1 104 ? 35.408 -5.520 91.604 1.00 74.49 325 ALA A C 1
ATOM 805 O O . ALA A 1 104 ? 35.684 -6.431 90.824 1.00 78.66 325 ALA A O 1
ATOM 807 N N . VAL A 1 105 ? 35.242 -4.260 91.221 1.00 74.39 326 VAL A N 1
ATOM 808 C CA . VAL A 1 105 ? 35.267 -3.899 89.809 1.00 70.72 326 VAL A CA 1
ATOM 809 C C . VAL A 1 105 ? 36.379 -2.910 89.498 1.00 68.38 326 VAL A C 1
ATOM 810 O O . VAL A 1 105 ? 36.790 -2.127 90.354 1.00 69.41 326 VAL A O 1
ATOM 814 N N . VAL A 1 106 ? 36.879 -2.968 88.271 1.00 65.07 327 VAL A N 1
ATOM 815 C CA . VAL A 1 106 ? 37.811 -1.963 87.793 1.00 64.85 327 VAL A CA 1
ATOM 816 C C . VAL A 1 106 ? 37.116 -1.172 86.694 1.00 65.97 327 VAL A C 1
ATOM 817 O O . VAL A 1 106 ? 36.875 -1.681 85.595 1.00 62.36 327 VAL A O 1
ATOM 821 N N . MET A 1 107 ? 36.786 0.077 87.006 1.00 61.06 328 MET A N 1
ATOM 822 C CA . MET A 1 107 ? 35.896 0.848 86.156 1.00 57.85 328 MET A CA 1
ATOM 823 C C . MET A 1 107 ? 36.365 2.284 85.980 1.00 56.79 328 MET A C 1
ATOM 824 O O . MET A 1 107 ? 36.695 2.967 86.951 1.00 59.37 328 MET A O 1
ATOM 829 N N . PHE A 1 108 ? 36.380 2.725 84.727 1.00 55.95 329 PHE A N 1
ATOM 830 C CA . PHE A 1 108 ? 36.851 4.055 84.355 1.00 63.23 329 PHE A CA 1
ATOM 831 C C . PHE A 1 108 ? 38.277 4.259 84.836 1.00 61.75 329 PHE A C 1
ATOM 832 O O . PHE A 1 108 ? 38.625 5.338 85.306 1.00 62.66 329 PHE A O 1
ATOM 840 N N . GLN A 1 109 ? 39.097 3.219 84.738 1.00 65.28 330 GLN A N 1
ATOM 841 C CA . GLN A 1 109 ? 40.476 3.309 85.209 1.00 70.34 330 GLN A CA 1
ATOM 842 C C . GLN A 1 109 ? 41.266 4.358 84.421 1.00 70.29 330 GLN A C 1
ATOM 843 O O . GLN A 1 109 ? 41.261 4.357 83.189 1.00 63.86 330 GLN A O 1
ATOM 849 N N . THR A 1 110 ? 41.945 5.244 85.146 1.00 68.02 331 THR A N 1
ATOM 850 C CA . THR A 1 110 ? 42.612 6.394 84.546 1.00 73.86 331 THR A CA 1
ATOM 851 C C . THR A 1 110 ? 43.936 6.674 85.241 1.00 78.80 331 THR A C 1
ATOM 852 O O . THR A 1 110 ? 44.021 6.579 86.466 1.00 75.28 331 THR A O 1
ATOM 856 N N . ALA A 1 111 ? 44.958 7.026 84.459 1.00 78.96 332 ALA A N 1
ATOM 857 C CA . ALA A 1 111 ? 46.263 7.396 85.005 1.00 82.05 332 ALA A CA 1
ATOM 858 C C . ALA A 1 111 ? 46.117 8.534 86.010 1.00 77.55 332 ALA A C 1
ATOM 859 O O . ALA A 1 111 ? 45.403 9.504 85.756 1.00 77.89 332 ALA A O 1
ATOM 861 N N . VAL A 1 112 ? 46.785 8.407 87.153 1.00 74.82 333 VAL A N 1
ATOM 862 C CA . VAL A 1 112 ? 46.639 9.379 88.233 1.00 79.50 333 VAL A CA 1
ATOM 863 C C . VAL A 1 112 ? 47.085 10.777 87.792 1.00 81.26 333 VAL A C 1
ATOM 864 O O . VAL A 1 112 ? 48.097 10.930 87.108 1.00 79.66 333 VAL A O 1
ATOM 868 N N . GLY A 1 113 ? 46.310 11.791 88.168 1.00 80.12 334 GLY A N 1
ATOM 869 C CA . GLY A 1 113 ? 46.583 13.157 87.756 1.00 82.62 334 GLY A CA 1
ATOM 870 C C . GLY A 1 113 ? 45.840 13.540 86.489 1.00 82.19 334 GLY A C 1
ATOM 871 O O . GLY A 1 113 ? 45.727 14.719 86.153 1.00 79.92 334 GLY A O 1
ATOM 872 N N . HIS A 1 114 ? 45.341 12.534 85.777 1.00 81.04 335 HIS A N 1
ATOM 873 C CA . HIS A 1 114 ? 44.515 12.762 84.598 1.00 82.29 335 HIS A CA 1
ATOM 874 C C . HIS A 1 114 ? 43.034 12.749 84.971 1.00 80.41 335 HIS A C 1
ATOM 875 O O . HIS A 1 114 ? 42.674 12.517 86.123 1.00 73.33 335 HIS A O 1
ATOM 882 N N . SER A 1 115 ? 42.176 13.001 83.991 1.00 82.58 336 SER A N 1
ATOM 883 C CA . SER A 1 115 ? 40.738 12.903 84.203 1.00 78.10 336 SER A CA 1
ATOM 88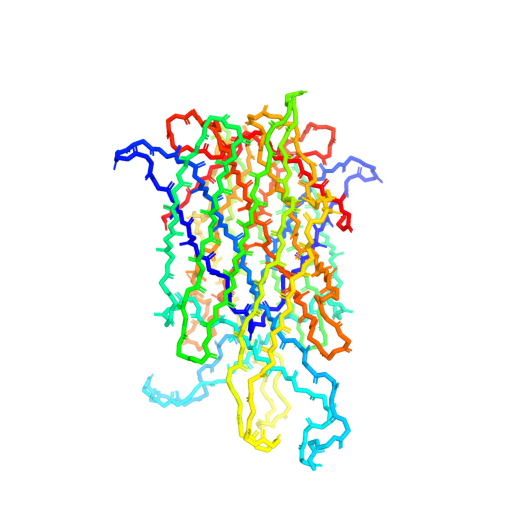4 C C . SER A 1 115 ? 40.148 11.857 83.268 1.00 72.91 336 SER A C 1
ATOM 885 O O . SER A 1 115 ? 40.714 11.563 82.219 1.00 74.42 336 SER A O 1
ATOM 888 N N . PHE A 1 116 ? 39.020 11.280 83.659 1.00 70.62 337 PHE A N 1
ATOM 889 C CA . PHE A 1 116 ? 38.349 10.315 82.806 1.00 67.01 337 PHE A CA 1
ATOM 890 C C . PHE A 1 116 ? 37.169 10.962 82.113 1.00 66.25 337 PHE A C 1
ATOM 891 O O . PHE A 1 116 ? 36.344 11.607 82.752 1.00 62.05 337 PHE A O 1
ATOM 899 N N . LYS A 1 117 ? 37.096 10.784 80.799 1.00 67.09 338 LYS A N 1
ATOM 900 C CA . LYS A 1 117 ? 35.963 11.261 80.030 1.00 58.16 338 LYS A CA 1
ATOM 901 C C . LYS A 1 117 ? 35.304 10.092 79.322 1.00 61.53 338 LYS A C 1
ATOM 902 O O . LYS A 1 117 ? 35.990 9.215 78.801 1.00 67.62 338 LYS A O 1
ATOM 908 N N . CYS A 1 118 ? 33.973 10.079 79.318 1.00 56.85 339 CYS A N 1
ATOM 909 C CA . CYS A 1 118 ? 33.215 9.080 78.577 1.00 55.08 339 CYS A CA 1
ATOM 910 C C . CYS A 1 118 ? 31.769 9.504 78.400 1.00 56.71 339 CYS A C 1
ATOM 911 O O . CYS A 1 118 ? 30.907 9.208 79.228 1.00 58.39 339 CYS A O 1
ATOM 914 N N . VAL A 1 119 ? 31.524 10.202 77.299 1.00 60.68 340 VAL A N 1
ATOM 915 C CA . VAL A 1 119 ? 30.204 10.686 76.933 1.00 58.16 340 VAL A CA 1
ATOM 916 C C . VAL A 1 119 ? 29.312 9.516 76.505 1.00 56.98 340 VAL A C 1
ATOM 917 O O . VAL A 1 119 ? 28.083 9.572 76.611 1.00 61.05 340 VAL A O 1
ATOM 921 N N . SER A 1 120 ? 29.939 8.440 76.049 1.00 54.68 341 SER A N 1
ATOM 922 C CA . SER A 1 120 ? 29.199 7.254 75.633 1.00 62.64 341 SER A CA 1
ATOM 923 C C . SER A 1 120 ? 28.584 6.554 76.837 1.00 58.74 341 SER A C 1
ATOM 924 O O . SER A 1 120 ? 29.231 6.421 77.882 1.00 56.29 341 SER A O 1
ATOM 927 N N . GLU A 1 121 ? 27.346 6.093 76.672 1.00 49.41 342 GLU A N 1
ATOM 928 C CA . GLU A 1 121 ? 26.612 5.418 77.737 1.00 47.12 342 GLU A CA 1
ATOM 929 C C . GLU A 1 121 ? 27.350 4.219 78.316 1.00 53.75 342 GLU A C 1
ATOM 930 O O . GLU A 1 121 ? 27.659 3.264 77.598 1.00 51.06 342 GLU A O 1
ATOM 936 N N . GLN A 1 122 ? 27.617 4.270 79.621 1.00 51.34 343 GLN A N 1
ATOM 937 C CA . GLN A 1 122 ? 28.228 3.147 80.324 1.00 49.89 343 GLN A CA 1
ATOM 938 C C . GLN A 1 122 ? 27.212 2.483 81.239 1.00 49.17 343 GLN A C 1
ATOM 939 O O . GLN A 1 122 ? 26.296 3.129 81.739 1.00 49.76 343 GLN A O 1
ATOM 945 N N . SER A 1 123 ? 27.388 1.189 81.465 1.00 46.22 344 SER A N 1
ATOM 946 C CA . SER A 1 123 ? 26.378 0.395 82.143 1.00 41.34 344 SER A CA 1
ATOM 947 C C . SER A 1 123 ? 26.977 -0.621 83.098 1.00 44.79 344 SER A C 1
ATOM 948 O O . SER A 1 123 ? 28.059 -1.160 82.858 1.00 47.30 344 SER A O 1
ATOM 951 N N . LEU A 1 124 ? 26.251 -0.893 84.175 1.00 47.00 345 LEU A N 1
ATOM 952 C CA . LEU A 1 124 ? 26.687 -1.873 85.156 1.00 43.04 345 LEU A CA 1
ATOM 953 C C . LEU A 1 124 ? 25.489 -2.530 85.836 1.00 45.13 345 LEU A C 1
ATOM 954 O O . LEU A 1 124 ? 24.608 -1.840 86.354 1.00 41.06 345 LEU A O 1
ATOM 959 N N . GLN A 1 125 ? 25.442 -3.860 85.824 1.00 43.65 346 GLN A N 1
ATOM 960 C CA . GLN A 1 125 ? 24.422 -4.568 86.594 1.00 46.24 346 GLN A CA 1
ATOM 961 C C . GLN A 1 125 ? 24.849 -4.614 88.054 1.00 46.86 346 GLN A C 1
ATOM 962 O O . GLN A 1 125 ? 25.891 -5.181 88.382 1.00 50.76 346 GLN A O 1
ATOM 968 N N . LEU A 1 126 ? 24.049 -4.005 88.924 1.00 46.37 347 LEU A N 1
ATOM 969 C CA . LEU A 1 126 ? 24.368 -3.949 90.350 1.00 47.45 347 LEU A CA 1
ATOM 970 C C . LEU A 1 126 ? 23.830 -5.173 91.083 1.00 46.23 347 LEU A C 1
ATOM 971 O O . LEU A 1 126 ? 24.556 -5.838 91.820 1.00 45.69 347 LEU A O 1
ATOM 976 N N . SER A 1 127 ? 22.548 -5.455 90.872 1.00 51.18 348 SER A N 1
ATOM 977 C CA . SER A 1 127 ? 21.937 -6.696 91.317 1.00 46.96 348 SER A CA 1
ATOM 978 C C . SER A 1 127 ? 21.386 -7.386 90.083 1.00 53.59 348 SER A C 1
ATOM 979 O O . SER A 1 127 ? 21.757 -7.053 88.961 1.00 55.82 348 SER A O 1
ATOM 982 N N . ALA A 1 128 ? 20.498 -8.348 90.289 1.00 61.28 349 ALA A N 1
ATOM 983 C CA . ALA A 1 128 ? 19.876 -9.059 89.181 1.00 50.35 349 ALA A CA 1
ATOM 984 C C . ALA A 1 128 ? 18.757 -8.237 88.544 1.00 53.55 349 ALA A C 1
ATOM 985 O O . ALA A 1 128 ? 18.389 -8.464 87.395 1.00 61.50 349 ALA A O 1
ATOM 987 N N . HIS A 1 129 ? 18.217 -7.285 89.299 1.00 53.46 350 HIS A N 1
ATOM 988 C CA . HIS A 1 129 ? 17.107 -6.462 88.826 1.00 57.06 350 HIS A CA 1
ATOM 989 C C . HIS A 1 129 ? 17.503 -4.996 88.716 1.00 52.93 350 HIS A C 1
ATOM 990 O O . HIS A 1 129 ? 16.799 -4.197 88.111 1.00 52.08 350 HIS A O 1
ATOM 997 N N . LEU A 1 130 ? 18.619 -4.637 89.330 1.00 55.29 351 LEU A N 1
ATOM 998 C CA . LEU A 1 130 ? 19.010 -3.239 89.385 1.00 46.92 351 LEU A CA 1
ATOM 999 C C . LEU A 1 130 ? 20.258 -2.982 88.565 1.00 43.49 351 LEU A C 1
ATOM 1000 O O . LEU A 1 130 ? 21.264 -3.674 88.690 1.00 46.03 351 LEU A O 1
ATOM 1005 N N . GLN A 1 131 ? 20.177 -1.955 87.734 1.00 41.84 352 GLN A N 1
ATOM 1006 C CA . GLN A 1 131 ? 21.244 -1.613 86.820 1.00 42.13 352 GLN A CA 1
ATOM 1007 C C . GLN A 1 131 ? 21.474 -0.114 86.911 1.00 39.17 352 GLN A C 1
ATOM 1008 O O . GLN A 1 131 ? 20.538 0.648 87.121 1.00 38.92 352 GLN A O 1
ATOM 1014 N N . VAL A 1 132 ? 22.721 0.313 86.778 1.00 36.87 353 VAL A N 1
ATOM 1015 C CA . VAL A 1 132 ? 23.008 1.736 86.704 1.00 36.57 353 VAL A CA 1
ATOM 1016 C C . VAL A 1 132 ? 23.638 2.066 85.347 1.00 35.74 353 VAL A C 1
ATOM 1017 O O . VAL A 1 132 ? 24.427 1.285 84.817 1.00 36.89 353 VAL A O 1
ATOM 1021 N N . LYS A 1 133 ? 23.248 3.203 84.775 1.00 36.17 354 LYS A N 1
ATOM 1022 C CA . LYS A 1 133 ? 23.842 3.696 83.538 1.00 40.67 354 LYS A CA 1
ATOM 1023 C C . LYS A 1 133 ? 24.365 5.122 83.690 1.00 43.82 354 LYS A C 1
ATOM 1024 O O . LYS A 1 133 ? 23.681 5.990 84.229 1.00 42.17 354 LYS A O 1
ATOM 1030 N N . THR A 1 134 ? 25.589 5.352 83.225 1.00 46.67 355 THR A N 1
ATOM 1031 C CA . THR A 1 134 ? 26.175 6.687 83.256 1.00 45.94 355 THR A CA 1
ATOM 1032 C C . THR A 1 134 ? 26.290 7.255 81.856 1.00 45.36 355 THR A C 1
ATOM 1033 O O . THR A 1 134 ? 26.345 6.518 80.875 1.00 47.25 355 THR A O 1
ATOM 1037 N N . THR A 1 135 ? 26.351 8.576 81.773 1.00 45.56 356 THR A N 1
ATOM 1038 C CA . THR A 1 135 ? 26.415 9.249 80.486 1.00 48.05 356 THR A CA 1
ATOM 1039 C C . THR A 1 135 ? 27.097 10.593 80.687 1.00 49.21 356 THR A C 1
ATOM 1040 O O . THR A 1 135 ? 27.101 11.108 81.792 1.00 56.15 356 THR A O 1
ATOM 1044 N N . ASP A 1 136 ? 27.692 11.155 79.638 1.00 54.77 357 ASP A N 1
ATOM 1045 C CA . ASP A 1 136 ? 28.299 12.492 79.731 1.00 53.93 357 ASP A CA 1
ATOM 1046 C C . ASP A 1 136 ? 29.311 12.619 80.867 1.00 47.86 357 ASP A C 1
ATOM 1047 O O . ASP A 1 136 ? 29.441 13.669 81.493 1.00 48.81 357 ASP A O 1
ATOM 1052 N N . VAL A 1 137 ? 30.018 11.528 81.124 1.00 46.85 358 VAL A N 1
ATOM 1053 C CA . VAL A 1 137 ? 30.937 11.446 82.242 1.00 45.57 358 VAL A CA 1
ATOM 1054 C C . VAL A 1 137 ? 32.232 12.208 82.003 1.00 49.66 358 VAL A C 1
ATOM 1055 O O . VAL A 1 137 ? 32.917 11.994 81.006 1.00 54.02 358 VAL A O 1
ATOM 1059 N N . GLN A 1 138 ? 32.556 13.106 82.924 1.00 46.31 359 GLN A N 1
ATOM 1060 C CA . GLN A 1 138 ? 33.925 13.556 83.100 1.00 53.72 359 GLN A CA 1
ATOM 1061 C C . GLN A 1 138 ? 34.215 13.681 84.584 1.00 57.11 359 GLN A C 1
ATOM 1062 O O . GLN A 1 138 ? 33.570 14.452 85.281 1.00 56.81 359 GLN A O 1
ATOM 1068 N N . LEU A 1 139 ? 35.188 12.921 85.069 1.00 58.89 360 LEU A N 1
ATOM 1069 C CA . LEU A 1 139 ? 35.485 12.916 86.494 1.00 60.57 360 LEU A CA 1
ATOM 1070 C C . LEU A 1 139 ? 36.980 12.871 86.774 1.00 68.47 360 LEU A C 1
ATOM 1071 O O . LEU A 1 139 ? 37.791 12.679 85.869 1.00 71.07 360 LEU A O 1
ATOM 1076 N N . GLN A 1 140 ? 37.325 13.049 88.043 1.00 65.37 361 GLN A N 1
ATOM 1077 C CA . GLN A 1 140 ? 38.700 12.999 88.503 1.00 67.91 361 GLN A CA 1
ATOM 1078 C C . GLN A 1 140 ? 38.689 12.830 90.016 1.00 66.24 361 GLN A C 1
ATOM 1079 O O . GLN A 1 140 ? 37.834 13.390 90.707 1.00 62.31 361 GLN A O 1
ATOM 1085 N N . ALA A 1 141 ? 39.635 12.048 90.525 1.00 73.33 362 ALA A N 1
ATOM 1086 C CA . ALA A 1 141 ? 39.724 11.787 91.959 1.00 77.88 362 ALA A CA 1
ATOM 1087 C C . ALA A 1 141 ? 41.170 11.803 92.463 1.00 81.04 362 ALA A C 1
ATOM 1088 O O . ALA A 1 141 ? 42.108 11.573 91.696 1.00 86.99 362 ALA A O 1
ATOM 1090 N N . PHE A 1 142 ? 41.328 12.082 93.755 1.00 84.47 363 PHE A N 1
ATOM 1091 C CA . PHE A 1 142 ? 42.634 12.150 94.423 1.00 92.24 363 PHE A CA 1
ATOM 1092 C C . PHE A 1 142 ? 43.502 13.333 93.977 1.00 98.19 363 PHE A C 1
ATOM 1093 O O . PHE A 1 142 ? 43.349 14.446 94.485 1.00 97.28 363 PHE A O 1
ATOM 1101 N N . ASP A 1 143 ? 44.415 13.089 93.040 1.00 100.98 364 ASP A N 1
ATOM 1102 C CA . ASP A 1 143 ? 45.362 14.118 92.607 1.00 105.87 364 ASP A CA 1
ATOM 1103 C C . ASP A 1 143 ? 44.717 15.231 91.779 1.00 105.73 364 ASP A C 1
ATOM 1104 O O . ASP A 1 143 ? 44.049 14.965 90.777 1.00 102.73 364 ASP A O 1
ATOM 1109 N N . PHE A 1 144 ? 44.938 16.476 92.197 1.00 107.94 365 PHE A N 1
ATOM 1110 C CA . PHE A 1 144 ? 44.358 17.635 91.521 1.00 111.63 365 PHE A CA 1
ATOM 1111 C C . PHE A 1 144 ? 45.348 18.782 91.349 1.00 117.65 365 PHE A C 1
ATOM 1112 O O . PHE A 1 144 ? 46.353 18.864 92.057 1.00 117.76 365 PHE A O 1
ATOM 1120 N N . GLU A 1 145 ? 45.046 19.671 90.407 1.00 118.37 366 GLU A N 1
ATOM 1121 C CA . GLU A 1 145 ? 45.887 20.833 90.143 1.00 125.04 366 GLU A CA 1
ATOM 1122 C C . GLU A 1 145 ? 45.045 22.070 89.869 1.00 127.48 366 GLU A C 1
ATOM 1123 O O . GLU A 1 145 ? 44.535 22.247 88.762 1.00 125.90 366 GLU A O 1
ATOM 1129 N N . ASP A 1 146 ? 44.914 22.922 90.883 1.00 128.66 367 ASP A N 1
ATOM 1130 C CA . ASP A 1 146 ? 44.188 24.187 90.762 1.00 133.70 367 ASP A CA 1
ATOM 1131 C C . ASP A 1 146 ? 42.724 24.022 90.353 1.00 127.93 367 ASP A C 1
ATOM 1132 O O . ASP A 1 146 ? 42.196 24.837 89.598 1.00 126.74 367 ASP A O 1
ATOM 1137 N N . ASP A 1 147 ? 42.084 22.966 90.850 1.00 124.80 368 ASP A N 1
ATOM 1138 C CA . ASP A 1 147 ? 40.655 22.733 90.623 1.00 123.87 368 ASP A CA 1
ATOM 1139 C C . ASP A 1 147 ? 40.282 22.583 89.148 1.00 122.92 368 ASP A C 1
ATOM 1140 O O . ASP A 1 147 ? 39.188 22.970 88.733 1.00 118.39 368 ASP A O 1
ATOM 1145 N N . HIS A 1 148 ? 41.195 22.023 88.362 1.00 121.02 369 HIS A N 1
ATOM 1146 C CA . HIS A 1 148 ? 40.942 21.796 86.945 1.00 117.22 369 HIS A CA 1
ATOM 1147 C C . HIS A 1 148 ? 41.040 20.319 86.598 1.00 107.97 369 HIS A C 1
ATOM 1148 O O . HIS A 1 148 ? 41.702 19.548 87.294 1.00 105.72 369 HIS A O 1
ATOM 1155 N N . PHE A 1 149 ? 40.379 19.934 85.512 1.00 105.00 370 PHE A N 1
ATOM 1156 C CA . PHE A 1 149 ? 40.477 18.573 84.999 1.00 102.40 370 PHE A CA 1
ATOM 1157 C C . PHE A 1 149 ? 41.877 18.291 84.453 1.00 102.20 370 PHE A C 1
ATOM 1158 O O . PHE A 1 149 ? 42.471 19.129 83.770 1.00 102.79 370 PHE A O 1
ATOM 1166 N N . GLY A 1 150 ? 42.394 17.103 84.757 1.00 94.15 371 GLY A N 1
ATOM 1167 C CA . GLY A 1 150 ? 43.737 16.716 84.362 1.00 89.39 371 GLY A CA 1
ATOM 1168 C C . GLY A 1 150 ? 43.951 16.535 82.869 1.00 93.80 371 GLY A C 1
ATOM 1169 O O . GLY A 1 150 ? 43.177 17.029 82.045 1.00 90.61 371 GLY A O 1
ATOM 1170 N N . ASN A 1 151 ? 45.010 15.806 82.527 1.00 96.38 372 ASN A N 1
ATOM 1171 C CA . ASN A 1 151 ? 45.431 15.619 81.138 1.00 99.01 372 ASN A CA 1
ATOM 1172 C C . ASN A 1 151 ? 44.453 14.816 80.269 1.00 99.87 372 ASN A C 1
ATOM 1173 O O . ASN A 1 151 ? 44.759 14.514 79.116 1.00 106.57 372 ASN A O 1
ATOM 1178 N N . VAL A 1 152 ? 43.298 14.461 80.834 1.00 91.46 373 VAL A N 1
ATOM 1179 C CA . VAL A 1 152 ? 42.208 13.788 80.111 1.00 92.46 373 VAL A CA 1
ATOM 1180 C C . VAL A 1 152 ? 42.540 12.382 79.564 1.00 95.12 373 VAL A C 1
ATOM 1181 O O . VAL A 1 152 ? 43.703 12.027 79.366 1.00 100.11 373 VAL A O 1
ATOM 1185 N N . ASP A 1 153 ? 41.492 11.588 79.350 1.00 95.88 374 ASP A N 1
ATOM 1186 C CA . ASP A 1 153 ? 41.579 10.251 78.756 1.00 97.53 374 ASP A CA 1
ATOM 1187 C C . ASP A 1 153 ? 40.212 9.899 78.174 1.00 95.05 374 ASP A C 1
ATOM 1188 O O . ASP A 1 153 ? 39.266 10.678 78.287 1.00 94.28 374 ASP A O 1
ATOM 1193 N N . GLU A 1 154 ? 40.098 8.718 77.573 1.00 95.94 375 GLU A N 1
ATOM 1194 C CA . GLU A 1 154 ? 38.831 8.281 76.987 1.00 94.79 375 GLU A CA 1
ATOM 1195 C C . GLU A 1 154 ? 38.591 6.776 77.133 1.00 97.86 375 GLU A C 1
ATOM 1196 O O . GLU A 1 154 ? 39.449 6.040 77.624 1.00 100.58 375 GLU A O 1
ATOM 1202 N N . CYS A 1 155 ? 37.415 6.333 76.700 1.00 95.38 376 CYS A N 1
ATOM 1203 C CA . CYS A 1 155 ? 36.991 4.948 76.875 1.00 99.17 376 CYS A CA 1
ATOM 1204 C C . CYS A 1 155 ? 36.766 4.232 75.541 1.00 104.23 376 CYS A C 1
ATOM 1205 O O . CYS A 1 155 ? 37.401 3.211 75.250 1.00 97.83 376 CYS A O 1
ATOM 1208 N N . SER A 1 156 ? 35.860 4.783 74.737 1.00 101.42 377 SER A N 1
ATOM 1209 C CA . SER A 1 156 ? 35.500 4.209 73.445 1.00 101.71 377 SER A CA 1
ATOM 1210 C C . SER A 1 156 ? 34.710 5.216 72.611 1.00 99.47 377 SER A C 1
ATOM 1211 O O . SER A 1 156 ? 33.479 5.182 72.574 1.00 92.15 377 SER A O 1
ATOM 1214 N N . SER B 1 1 ? 17.638 14.808 78.752 1.00 82.96 222 SER B N 1
ATOM 1215 C CA . SER B 1 1 ? 18.018 14.093 77.535 1.00 86.63 222 SER B CA 1
ATOM 1216 C C . SER B 1 1 ? 16.913 14.190 76.483 1.00 80.87 222 SER B C 1
ATOM 1217 O O . SER B 1 1 ? 15.856 13.581 76.674 1.00 77.20 222 SER B O 1
ATOM 1220 N N . VAL B 1 2 ? 17.108 14.917 75.371 1.00 78.71 223 VAL B N 1
ATOM 1221 C CA . VAL B 1 2 ? 18.303 15.702 74.962 1.00 74.07 223 VAL B CA 1
ATOM 1222 C C . VAL B 1 2 ? 19.666 14.988 74.899 1.00 72.66 223 VAL B C 1
ATOM 1223 O O . VAL B 1 2 ? 20.544 15.251 75.723 1.00 72.57 223 VAL B O 1
ATOM 1227 N N . LYS B 1 3 ? 19.846 14.116 73.908 1.00 66.36 224 LYS B N 1
ATOM 1228 C CA . LYS B 1 3 ? 21.065 13.308 73.817 1.00 67.39 224 LYS B CA 1
ATOM 1229 C C . LYS B 1 3 ? 22.276 14.079 73.273 1.00 66.15 224 LYS B C 1
ATOM 1230 O O . LYS B 1 3 ? 22.128 15.050 72.527 1.00 59.95 224 LYS B O 1
ATOM 1236 N N . THR B 1 4 ? 23.474 13.640 73.660 1.00 65.22 225 THR B N 1
ATOM 1237 C CA . THR B 1 4 ? 24.713 14.300 73.247 1.00 56.57 225 THR B CA 1
ATOM 1238 C C . THR B 1 4 ? 25.251 13.755 71.932 1.00 58.34 225 THR B C 1
ATOM 1239 O O . THR B 1 4 ? 25.598 12.578 71.834 1.00 57.15 225 THR B O 1
ATOM 1243 N N . GLY B 1 5 ? 25.328 14.622 70.926 1.00 60.18 226 GLY B N 1
ATOM 1244 C CA . GLY B 1 5 ? 25.848 14.245 69.624 1.00 51.11 226 GLY B CA 1
ATOM 1245 C C . GLY B 1 5 ? 27.360 14.309 69.559 1.00 53.38 226 GLY B C 1
ATOM 1246 O O . GLY B 1 5 ? 27.975 15.109 70.261 1.00 52.21 226 GLY B O 1
ATOM 1247 N N . ILE B 1 6 ? 27.962 13.468 68.722 1.00 51.84 227 ILE B N 1
ATOM 1248 C CA . ILE B 1 6 ? 29.411 13.481 68.555 1.00 48.64 227 ILE B CA 1
ATOM 1249 C C . ILE B 1 6 ? 29.775 13.707 67.098 1.00 51.87 227 ILE B C 1
ATOM 1250 O O . ILE B 1 6 ? 29.735 12.797 66.265 1.00 48.02 227 ILE B O 1
ATOM 1255 N N . TYR B 1 7 ? 30.136 14.946 66.805 1.00 50.37 228 TYR B N 1
ATOM 1256 C CA . TYR B 1 7 ? 30.323 15.378 65.440 1.00 41.74 228 TYR B CA 1
ATOM 1257 C C . TYR B 1 7 ? 31.776 15.706 65.170 1.00 46.08 228 TYR B C 1
ATOM 1258 O O . TYR B 1 7 ? 32.587 15.838 66.091 1.00 42.03 228 TYR B O 1
ATOM 1267 N N . GLN B 1 8 ? 32.095 15.821 63.890 1.00 47.18 229 GLN B N 1
ATOM 1268 C CA . GLN B 1 8 ? 33.430 16.174 63.467 1.00 46.66 229 GLN B CA 1
ATOM 1269 C C . GLN B 1 8 ? 33.408 16.611 62.020 1.00 46.58 229 GLN B C 1
ATOM 1270 O O . GLN B 1 8 ? 32.543 16.204 61.244 1.00 52.30 229 GLN B O 1
ATOM 1276 N N . VAL B 1 9 ? 34.361 17.462 61.671 1.00 45.60 230 VAL B N 1
ATOM 1277 C CA . VAL B 1 9 ? 34.538 17.911 60.303 1.00 48.12 230 VAL B CA 1
ATOM 1278 C C . VAL B 1 9 ? 36.003 17.684 59.972 1.00 54.61 230 VAL B C 1
ATOM 1279 O O . VAL B 1 9 ? 36.871 17.973 60.792 1.00 52.57 230 VAL B O 1
ATOM 1283 N N . LEU B 1 10 ? 36.285 17.164 58.783 1.00 60.47 231 LEU B N 1
ATOM 1284 C CA . LEU B 1 10 ? 37.659 16.813 58.425 1.00 66.96 231 LEU B CA 1
ATOM 1285 C C . LEU B 1 10 ? 38.152 17.519 57.166 1.00 69.32 231 LEU B C 1
ATOM 1286 O O . LEU B 1 10 ? 37.436 17.594 56.167 1.00 72.19 231 LEU B O 1
ATOM 1291 N N . ASN B 1 11 ? 39.372 18.047 57.228 1.00 69.20 232 ASN B N 1
ATOM 1292 C CA . ASN B 1 11 ? 40.090 18.461 56.027 1.00 78.22 232 ASN B CA 1
ATOM 1293 C C . ASN B 1 11 ? 40.791 17.252 55.415 1.00 75.89 232 ASN B C 1
ATOM 1294 O O . ASN B 1 11 ? 41.871 16.846 55.855 1.00 78.36 232 ASN B O 1
ATOM 1299 N N . GLY B 1 12 ? 40.157 16.671 54.405 1.00 71.77 233 GLY B N 1
ATOM 1300 C CA . GLY B 1 12 ? 40.650 15.450 53.803 1.00 80.81 233 GLY B CA 1
ATOM 1301 C C . GLY B 1 12 ? 40.659 14.307 54.798 1.00 80.37 233 GLY B C 1
ATOM 1302 O O . GLY B 1 12 ? 39.679 13.571 54.926 1.00 80.42 233 GLY B O 1
ATOM 1303 N N . SER B 1 13 ? 41.766 14.164 55.514 1.00 76.47 234 SER B N 1
ATOM 1304 C CA . SER B 1 13 ? 41.907 13.078 56.470 1.00 79.31 234 SER B CA 1
ATOM 1305 C C . SER B 1 13 ? 42.298 13.611 57.840 1.00 77.87 234 SER B C 1
ATOM 1306 O O . SER B 1 13 ? 42.249 12.876 58.829 1.00 72.53 234 SER B O 1
ATOM 1309 N N . ARG B 1 14 ? 42.690 14.884 57.895 1.00 76.09 235 ARG B N 1
ATOM 1310 C CA . ARG B 1 14 ? 43.059 15.507 59.166 1.00 79.39 235 ARG B CA 1
ATOM 1311 C C . ARG B 1 14 ? 41.867 16.213 59.822 1.00 76.16 235 ARG B C 1
ATOM 1312 O O . ARG B 1 14 ? 40.966 16.683 59.139 1.00 71.64 235 ARG B O 1
ATOM 1320 N N . LEU B 1 15 ? 41.872 16.278 61.150 1.00 72.13 236 LEU B N 1
ATOM 1321 C CA . LEU B 1 15 ? 40.749 16.831 61.907 1.00 64.89 236 LEU B CA 1
ATOM 1322 C C . LEU B 1 15 ? 40.673 18.364 61.887 1.00 65.86 236 LEU B C 1
ATOM 1323 O O . LEU B 1 15 ? 41.637 19.053 62.221 1.00 69.72 236 LEU B O 1
ATOM 1328 N N . CYS B 1 16 ? 39.509 18.884 61.511 1.00 62.55 237 CYS B N 1
ATOM 1329 C CA . CYS B 1 16 ? 39.275 20.324 61.427 1.00 58.68 237 CYS B CA 1
ATOM 1330 C C . CYS B 1 16 ? 38.386 20.843 62.568 1.00 56.19 237 CYS B C 1
ATOM 1331 O O . CYS B 1 16 ? 38.667 21.882 63.167 1.00 54.79 237 CYS B O 1
ATOM 1334 N N . ILE B 1 17 ? 37.312 20.115 62.855 1.00 51.64 238 ILE B N 1
ATOM 1335 C CA . ILE B 1 17 ? 36.374 20.483 63.908 1.00 46.47 238 ILE B CA 1
ATOM 1336 C C . ILE B 1 17 ? 35.913 19.222 64.619 1.00 48.89 238 ILE B C 1
ATOM 1337 O O . ILE B 1 17 ? 35.587 18.235 63.976 1.00 50.44 238 ILE B O 1
ATOM 1342 N N . LYS B 1 18 ? 35.905 19.248 65.946 1.00 48.77 239 LYS B N 1
ATOM 1343 C CA . LYS B 1 18 ? 35.398 18.123 66.715 1.00 47.58 239 LYS B CA 1
ATOM 1344 C C . LYS B 1 18 ? 34.430 18.676 67.745 1.00 45.11 239 LYS B C 1
ATOM 1345 O O . LYS B 1 18 ? 34.819 19.477 68.584 1.00 44.15 239 LYS B O 1
ATOM 1351 N N . ALA B 1 19 ? 33.170 18.265 67.676 1.00 42.22 240 ALA B N 1
ATOM 1352 C CA . ALA B 1 19 ? 32.173 18.805 68.585 1.00 43.20 240 ALA B CA 1
ATOM 1353 C C . ALA B 1 19 ? 31.280 17.739 69.177 1.00 45.12 240 ALA B C 1
ATOM 1354 O O . ALA B 1 19 ? 30.659 16.955 68.466 1.00 47.91 240 ALA B O 1
ATOM 1356 N N . GLU B 1 20 ? 31.233 17.716 70.499 1.00 47.52 241 GLU B N 1
ATOM 1357 C CA . GLU B 1 20 ? 30.242 16.946 71.217 1.00 46.71 241 GLU B CA 1
ATOM 1358 C C . GLU B 1 20 ? 29.297 17.962 71.814 1.00 44.74 241 GLU B C 1
ATOM 1359 O O . GLU B 1 20 ? 29.743 18.986 72.318 1.00 46.09 241 GLU B O 1
ATOM 1365 N N . MET B 1 21 ? 28.000 17.693 71.729 1.00 46.49 242 MET B N 1
ATOM 1366 C CA . MET B 1 21 ? 26.984 18.549 72.335 1.00 44.56 242 MET B CA 1
ATOM 1367 C C . MET B 1 21 ? 25.587 18.004 72.105 1.00 46.54 242 MET B C 1
ATOM 1368 O O . MET B 1 21 ? 25.363 17.154 71.243 1.00 48.34 242 MET B O 1
ATOM 1373 N N . GLY B 1 22 ? 24.654 18.507 72.900 1.00 38.35 243 GLY B N 1
ATOM 1374 C CA . GLY B 1 22 ? 23.247 18.265 72.712 1.00 38.06 243 GLY B CA 1
ATOM 1375 C C . GLY B 1 22 ? 22.656 19.590 72.314 1.00 38.17 243 GLY B C 1
ATOM 1376 O O . GLY B 1 22 ? 22.965 20.620 72.918 1.00 41.28 243 GLY B O 1
ATOM 1377 N N . ILE B 1 23 ? 21.827 19.573 71.278 1.00 39.61 244 ILE B N 1
ATOM 1378 C CA . ILE B 1 23 ? 21.203 20.796 70.796 1.00 42.25 244 ILE B CA 1
ATOM 1379 C C . ILE B 1 23 ? 19.686 20.674 70.795 1.00 37.91 244 ILE B C 1
ATOM 1380 O O . ILE B 1 23 ? 19.131 19.621 70.496 1.00 34.89 244 ILE B O 1
ATOM 1385 N N . GLN B 1 24 ? 19.037 21.774 71.154 1.00 38.34 245 GLN B N 1
ATOM 1386 C CA . GLN B 1 24 ? 17.593 21.860 71.219 1.00 36.98 245 GLN B CA 1
ATOM 1387 C C . GLN B 1 24 ? 17.174 23.177 70.572 1.00 41.71 245 GLN B C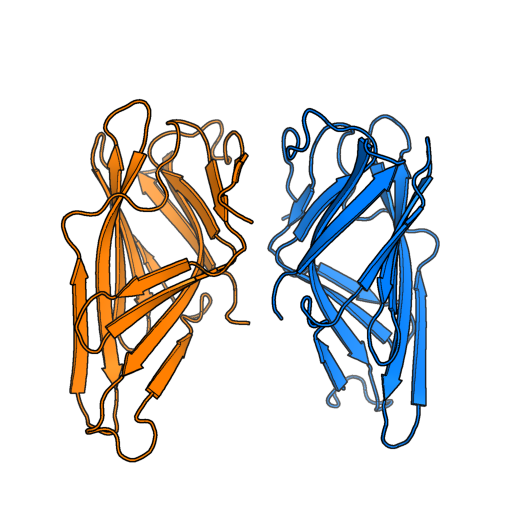 1
ATOM 1388 O O . GLN B 1 24 ? 17.855 24.190 70.722 1.00 39.01 245 GLN B O 1
ATOM 1394 N N . LEU B 1 25 ? 16.075 23.154 69.825 1.00 38.56 246 LEU B N 1
ATOM 1395 C CA . LEU B 1 25 ? 15.517 24.370 69.249 1.00 40.70 246 LEU B CA 1
ATOM 1396 C C . LEU B 1 25 ? 14.179 24.718 69.919 1.00 45.39 246 LEU B C 1
ATOM 1397 O O . LEU B 1 25 ? 13.324 23.855 70.104 1.00 44.53 246 LEU B O 1
ATOM 1402 N N . ILE B 1 26 ? 14.014 25.982 70.295 1.00 43.07 247 ILE B N 1
ATOM 1403 C CA . ILE B 1 26 ? 12.811 26.432 70.976 1.00 44.04 247 ILE B CA 1
ATOM 1404 C C . ILE B 1 26 ? 12.137 27.534 70.177 1.00 51.72 247 ILE B C 1
ATOM 1405 O O . ILE B 1 26 ? 12.756 28.564 69.878 1.00 52.45 247 ILE B O 1
ATOM 1410 N N . VAL B 1 27 ? 10.869 27.331 69.829 1.00 50.97 248 VAL B N 1
ATOM 1411 C CA . VAL B 1 27 ? 10.156 28.378 69.101 1.00 53.54 248 VAL B CA 1
ATOM 1412 C C . VAL B 1 27 ? 8.919 28.910 69.834 1.00 55.44 248 VAL B C 1
ATOM 1413 O O . VAL B 1 27 ? 8.071 28.145 70.309 1.00 58.64 248 VAL B O 1
ATOM 1417 N N . GLN B 1 28 ? 8.862 30.235 69.942 1.00 55.64 249 GLN B N 1
ATOM 1418 C CA . GLN B 1 28 ? 7.763 30.933 70.592 1.00 63.54 249 GLN B CA 1
ATOM 1419 C C . GLN B 1 28 ? 6.875 31.607 69.561 1.00 64.53 249 GLN B C 1
ATOM 1420 O O . GLN B 1 28 ? 7.233 32.644 69.001 1.00 61.54 249 GLN B O 1
ATOM 1426 N N . ASP B 1 29 ? 5.699 31.039 69.343 1.00 63.41 250 ASP B N 1
ATOM 1427 C CA . ASP B 1 29 ? 4.799 31.555 68.332 1.00 65.29 250 ASP B CA 1
ATOM 1428 C C . ASP B 1 29 ? 3.363 31.484 68.831 1.00 65.64 250 ASP B C 1
ATOM 1429 O O . ASP B 1 29 ? 2.844 30.401 69.101 1.00 67.06 250 ASP B O 1
ATOM 1434 N N . LYS B 1 30 ? 2.722 32.639 68.964 1.00 62.45 251 LYS B N 1
ATOM 1435 C CA . LYS B 1 30 ? 1.336 32.668 69.413 1.00 67.71 251 LYS B CA 1
ATOM 1436 C C . LYS B 1 30 ? 0.386 32.002 68.411 1.00 68.86 251 LYS B C 1
ATOM 1437 O O . LYS B 1 30 ? -0.649 31.455 68.797 1.00 68.83 251 LYS B O 1
ATOM 1443 N N . GLU B 1 31 ? 0.756 32.033 67.132 1.00 69.84 252 GLU B N 1
ATOM 1444 C CA . GLU B 1 31 ? -0.058 31.436 66.071 1.00 67.79 252 GLU B CA 1
ATOM 1445 C C . GLU B 1 31 ? -0.143 29.913 66.147 1.00 68.04 252 GLU B C 1
ATOM 1446 O O . GLU B 1 31 ? -0.930 29.289 65.432 1.00 67.13 252 GLU B O 1
ATOM 1452 N N . SER B 1 32 ? 0.687 29.312 66.990 1.00 66.27 253 SER B N 1
ATOM 1453 C CA . SER B 1 32 ? 0.542 27.901 67.289 1.00 60.00 253 SER B CA 1
ATOM 1454 C C . SER B 1 32 ? -0.594 27.756 68.282 1.00 60.20 253 SER B C 1
ATOM 1455 O O . SER B 1 32 ? -0.599 28.386 69.340 1.00 63.03 253 SER B O 1
ATOM 1458 N N . VAL B 1 33 ? -1.571 26.935 67.931 1.00 59.91 254 VAL B N 1
ATOM 1459 C CA . VAL B 1 33 ? -2.710 26.717 68.802 1.00 62.42 254 VAL B CA 1
ATOM 1460 C C . VAL B 1 33 ? -2.322 25.812 69.968 1.00 59.03 254 VAL B C 1
ATOM 1461 O O . VAL B 1 33 ? -2.508 26.160 71.133 1.00 54.98 254 VAL B O 1
ATOM 1465 N N . PHE B 1 34 ? -1.753 24.659 69.635 1.00 58.36 255 PHE B N 1
ATOM 1466 C CA . PHE B 1 34 ? -1.503 23.605 70.610 1.00 56.92 255 PHE B CA 1
ATOM 1467 C C . PHE B 1 34 ? -0.085 23.537 71.162 1.00 56.91 255 PHE B C 1
ATOM 1468 O O . PHE B 1 34 ? 0.242 22.617 71.911 1.00 57.16 255 PHE B O 1
ATOM 1476 N N . SER B 1 35 ? 0.759 24.487 70.780 1.00 52.66 256 SER B N 1
ATOM 1477 C CA . SER B 1 35 ? 2.120 24.542 71.303 1.00 56.06 256 SER B CA 1
ATOM 1478 C C . SER B 1 35 ? 2.769 25.898 71.048 1.00 58.09 256 SER B C 1
ATOM 1479 O O . SER B 1 35 ? 3.694 26.001 70.247 1.00 56.86 256 SER B O 1
ATOM 1482 N N . PRO B 1 36 ? 2.288 26.942 71.748 1.00 60.28 257 PRO B N 1
ATOM 1483 C CA . PRO B 1 36 ? 2.779 28.322 71.628 1.00 59.00 257 PRO B CA 1
ATOM 1484 C C . PRO B 1 36 ? 4.213 28.449 72.128 1.00 58.92 257 PRO B C 1
ATOM 1485 O O . PRO B 1 36 ? 4.822 29.513 72.026 1.00 59.47 257 PRO B O 1
ATOM 1489 N N . ARG B 1 37 ? 4.726 27.368 72.700 1.00 54.19 258 ARG B N 1
ATOM 1490 C CA . ARG B 1 37 ? 6.141 27.251 72.997 1.00 57.08 258 ARG B CA 1
ATOM 1491 C C . ARG B 1 37 ? 6.530 25.815 72.686 1.00 56.73 258 ARG B C 1
ATOM 1492 O O . ARG B 1 37 ? 6.113 24.886 73.381 1.00 54.67 258 ARG B O 1
ATOM 1500 N N . ARG B 1 38 ? 7.298 25.626 71.618 1.00 50.99 259 ARG B N 1
ATOM 1501 C CA . ARG B 1 38 ? 7.656 24.272 71.218 1.00 55.89 259 ARG B CA 1
ATOM 1502 C C . ARG B 1 38 ? 9.138 23.962 71.347 1.00 51.10 259 ARG B C 1
ATOM 1503 O O . ARG B 1 38 ? 9.997 24.835 71.188 1.00 47.76 259 ARG B O 1
ATOM 1511 N N . TYR B 1 39 ? 9.401 22.691 71.634 1.00 50.01 260 TYR B N 1
ATOM 1512 C CA . TYR B 1 39 ? 10.737 22.161 71.797 1.00 47.06 260 TYR B CA 1
ATOM 1513 C C . TYR B 1 39 ? 11.029 21.107 70.731 1.00 48.19 260 TYR B C 1
ATOM 1514 O O . TYR B 1 39 ? 10.201 20.243 70.441 1.00 46.45 260 TYR B O 1
ATOM 1523 N N . PHE B 1 40 ? 12.214 21.188 70.145 1.00 44.83 261 PHE B N 1
ATOM 1524 C CA . PHE B 1 40 ? 12.677 20.150 69.246 1.00 45.65 261 PHE B CA 1
ATOM 1525 C C . PHE B 1 40 ? 14.107 19.764 69.586 1.00 42.06 261 PHE B C 1
ATOM 1526 O O . PHE B 1 40 ? 15.022 20.552 69.405 1.00 42.31 261 PHE B O 1
ATOM 1534 N N . ASN B 1 41 ? 14.308 18.551 70.079 1.00 41.75 262 ASN B N 1
ATOM 1535 C CA . ASN B 1 41 ? 15.663 18.090 70.330 1.00 36.63 262 ASN B CA 1
ATOM 1536 C C . ASN B 1 41 ? 16.268 17.533 69.059 1.00 40.61 262 ASN B C 1
ATOM 1537 O O . ASN B 1 41 ? 15.653 16.717 68.376 1.00 44.56 262 ASN B O 1
ATOM 1542 N N . ILE B 1 42 ? 17.476 17.973 68.740 1.00 38.25 263 ILE B N 1
ATOM 1543 C CA . ILE B 1 42 ? 18.233 17.336 67.681 1.00 39.15 263 ILE B CA 1
ATOM 1544 C C . ILE B 1 42 ? 18.576 15.918 68.122 1.00 39.85 263 ILE B C 1
ATOM 1545 O O . ILE B 1 42 ? 19.198 15.716 69.161 1.00 38.57 263 ILE B O 1
ATOM 1550 N N . ASP B 1 43 ? 18.118 14.939 67.352 1.00 40.77 264 ASP B N 1
ATOM 1551 C CA . ASP B 1 43 ? 18.468 13.541 67.579 1.00 47.05 264 ASP B CA 1
ATOM 1552 C C . ASP B 1 43 ? 19.785 13.239 66.865 1.00 48.88 264 ASP B C 1
ATOM 1553 O O . ASP B 1 43 ? 19.833 13.201 65.642 1.00 51.06 264 ASP B O 1
ATOM 1558 N N . PRO B 1 44 ? 20.861 13.031 67.636 1.00 47.00 265 PRO B N 1
ATOM 1559 C CA . PRO B 1 44 ? 22.202 12.791 67.095 1.00 46.33 265 PRO B CA 1
ATOM 1560 C C . PRO B 1 44 ? 22.323 11.536 66.236 1.00 55.41 265 PRO B C 1
ATOM 1561 O O . PRO B 1 44 ? 23.260 11.436 65.437 1.00 57.91 265 PRO B O 1
ATOM 1565 N N . ASN B 1 45 ? 21.401 10.592 66.397 1.00 59.85 266 ASN B N 1
ATOM 1566 C CA . ASN B 1 45 ? 21.415 9.382 65.580 1.00 55.95 266 ASN B CA 1
ATOM 1567 C C . ASN B 1 45 ? 20.714 9.578 64.241 1.00 52.18 266 ASN B C 1
ATOM 1568 O O . ASN B 1 45 ? 20.960 8.843 63.291 1.00 56.15 266 ASN B O 1
ATOM 1573 N N . ALA B 1 46 ? 19.843 10.579 64.179 1.00 52.43 267 ALA B N 1
ATOM 1574 C CA . ALA B 1 46 ? 19.146 10.941 62.947 1.00 47.97 267 ALA B CA 1
ATOM 1575 C C . ALA B 1 46 ? 19.637 12.296 62.425 1.00 43.52 267 ALA B C 1
ATOM 1576 O O . ALA B 1 46 ? 18.869 13.079 61.861 1.00 39.94 267 ALA B O 1
ATOM 1578 N N . THR B 1 47 ? 20.927 12.554 62.622 1.00 47.19 268 THR B N 1
ATOM 1579 C CA . THR B 1 47 ? 21.546 13.821 62.238 1.00 50.74 268 THR B CA 1
ATOM 1580 C C . THR B 1 47 ? 22.893 13.598 61.547 1.00 48.86 268 THR B C 1
ATOM 1581 O O . THR B 1 47 ? 23.751 12.870 62.049 1.00 48.02 268 THR B O 1
ATOM 1585 N N . GLN B 1 48 ? 23.073 14.230 60.394 1.00 49.72 269 GLN B N 1
ATOM 1586 C CA . GLN B 1 48 ? 24.328 14.142 59.662 1.00 51.68 269 GLN B CA 1
ATOM 1587 C C . GLN B 1 48 ? 25.146 15.423 59.751 1.00 46.76 269 GLN B C 1
ATOM 1588 O O . GLN B 1 48 ? 24.648 16.515 59.479 1.00 40.22 269 GLN B O 1
ATOM 1594 N N . ALA B 1 49 ? 26.409 15.272 60.131 1.00 42.28 270 ALA B N 1
ATOM 1595 C CA . ALA B 1 49 ? 27.318 16.402 60.234 1.00 41.83 270 ALA B CA 1
ATOM 1596 C C . ALA B 1 49 ? 28.153 16.541 58.972 1.00 41.08 270 ALA B C 1
ATOM 1597 O O . ALA B 1 49 ? 28.515 15.549 58.340 1.00 39.28 270 ALA B O 1
ATOM 1599 N N . SER B 1 50 ? 28.462 17.780 58.617 1.00 42.49 271 SER B N 1
ATOM 1600 C CA . SER B 1 50 ? 29.299 18.061 57.463 1.00 44.92 271 SER B CA 1
ATOM 1601 C C . SER B 1 50 ? 29.818 19.475 57.603 1.00 43.13 271 SER B C 1
ATOM 1602 O O . SER B 1 50 ? 29.519 20.145 58.567 1.00 41.90 271 SER B O 1
ATOM 1605 N N . GLY B 1 51 ? 30.602 19.929 56.639 1.00 51.37 272 GLY B N 1
ATOM 1606 C CA . GLY B 1 51 ? 31.160 21.261 56.700 1.00 45.12 272 GLY B CA 1
ATOM 1607 C C . GLY B 1 51 ? 32.559 21.221 56.139 1.00 54.81 272 GLY B C 1
ATOM 1608 O O . GLY B 1 51 ? 33.109 20.144 55.896 1.00 55.24 272 GLY B O 1
ATOM 1609 N N . ASN B 1 52 ? 33.139 22.392 55.921 1.00 57.76 273 ASN B N 1
ATOM 1610 C CA . ASN B 1 52 ? 34.494 22.455 55.411 1.00 64.19 273 ASN B CA 1
ATOM 1611 C C . ASN B 1 52 ? 35.371 23.317 56.296 1.00 59.12 273 ASN B C 1
ATOM 1612 O O . ASN B 1 52 ? 34.932 24.333 56.832 1.00 57.10 273 ASN B O 1
ATOM 1617 N N . CYS B 1 53 ? 36.615 22.887 56.449 1.00 61.46 274 CYS B N 1
ATOM 1618 C CA . CYS B 1 53 ? 37.569 23.569 57.300 1.00 59.88 274 CYS B CA 1
ATOM 1619 C C . CYS B 1 53 ? 38.265 24.673 56.520 1.00 60.07 274 CYS B C 1
ATOM 1620 O O . CYS B 1 53 ? 38.320 24.642 55.291 1.00 66.00 274 CYS B O 1
ATOM 1623 N N . GLY B 1 54 ? 38.799 25.647 57.241 1.00 59.99 275 GLY B N 1
ATOM 1624 C CA . GLY B 1 54 ? 39.561 26.717 56.635 1.00 51.45 275 GLY B CA 1
ATOM 1625 C C . GLY B 1 54 ? 40.636 27.134 57.611 1.00 60.31 275 GLY B C 1
ATOM 1626 O O . GLY B 1 54 ? 40.614 26.724 58.774 1.00 58.93 275 GLY B O 1
ATOM 1627 N N . THR B 1 55 ? 41.582 27.940 57.144 1.00 59.81 276 THR B N 1
ATOM 1628 C CA . THR B 1 55 ? 42.684 28.378 57.992 1.00 62.02 276 THR B CA 1
ATOM 1629 C C . THR B 1 55 ? 42.219 29.379 59.040 1.00 56.15 276 THR B C 1
ATOM 1630 O O . THR B 1 55 ? 42.804 29.480 60.120 1.00 53.73 276 THR B O 1
ATOM 1634 N N . ARG B 1 56 ? 41.170 30.123 58.714 1.00 54.21 277 ARG B N 1
ATOM 1635 C CA . ARG B 1 56 ? 40.716 31.192 59.585 1.00 60.96 277 ARG B CA 1
ATOM 1636 C C . ARG B 1 56 ? 39.216 31.100 59.829 1.00 58.69 277 ARG B C 1
ATOM 1637 O O . ARG B 1 56 ? 38.684 31.721 60.751 1.00 58.86 277 ARG B O 1
ATOM 1645 N N . LYS B 1 57 ? 38.539 30.303 59.013 1.00 55.92 278 LYS B N 1
ATOM 1646 C CA . LYS B 1 57 ? 37.094 30.177 59.111 1.00 54.25 278 LYS B CA 1
ATOM 1647 C C . LYS B 1 57 ? 36.658 28.758 58.796 1.00 50.56 278 LYS B C 1
ATOM 1648 O O . LYS B 1 57 ? 37.043 28.208 57.767 1.00 51.29 278 LYS B O 1
ATOM 1654 N N . SER B 1 58 ? 35.851 28.164 59.672 1.00 45.45 279 SER B N 1
ATOM 1655 C CA . SER B 1 58 ? 35.256 26.859 59.359 1.00 50.48 279 SER B CA 1
ATOM 1656 C C . SER B 1 58 ? 33.793 26.729 59.811 1.00 50.04 279 SER B C 1
ATOM 1657 O O . SER B 1 58 ? 33.241 27.640 60.429 1.00 46.18 279 SER B O 1
ATOM 1660 N N . ASN B 1 59 ? 33.159 25.609 59.474 1.00 48.07 280 ASN B N 1
ATOM 1661 C CA . ASN B 1 59 ? 31.772 25.399 59.872 1.00 45.35 280 ASN B CA 1
ATOM 1662 C C . ASN B 1 59 ? 31.399 23.947 60.146 1.00 44.76 280 ASN B C 1
ATOM 1663 O O . ASN B 1 59 ? 31.910 23.019 59.515 1.00 42.78 280 ASN B O 1
ATOM 1668 N N . LEU B 1 60 ? 30.517 23.779 61.125 1.00 42.10 281 LEU B N 1
ATOM 1669 C CA . LEU B 1 60 ? 29.898 22.505 61.427 1.00 38.56 281 LEU B CA 1
ATOM 1670 C C . LEU B 1 60 ? 28.403 22.603 61.138 1.00 41.00 281 LEU B C 1
ATOM 1671 O O . LEU B 1 60 ? 27.661 23.304 61.822 1.00 38.68 281 LEU B O 1
ATOM 1676 N N . LEU B 1 61 ? 27.973 21.899 60.105 1.00 40.28 282 LEU B N 1
ATOM 1677 C CA . LEU B 1 61 ? 26.585 21.877 59.702 1.00 39.93 282 LEU B CA 1
ATOM 1678 C C . LEU B 1 61 ?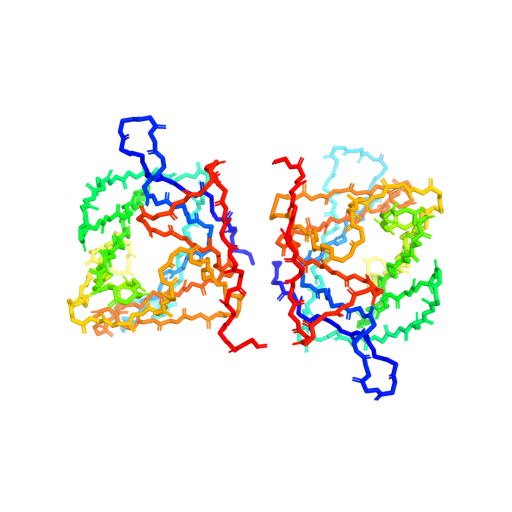 25.944 20.564 60.114 1.00 38.00 282 LEU B C 1
ATOM 1679 O O . LEU B 1 61 ? 26.441 19.489 59.794 1.00 40.92 282 LEU B O 1
ATOM 1684 N N . LEU B 1 62 ? 24.830 20.663 60.821 1.00 33.12 283 LEU B N 1
ATOM 1685 C CA . LEU B 1 62 ? 24.110 19.500 61.294 1.00 39.90 283 LEU B CA 1
ATOM 1686 C C . LEU B 1 62 ? 22.743 19.439 60.610 1.00 38.04 283 LEU B C 1
ATOM 1687 O O . LEU B 1 62 ? 21.921 20.342 60.759 1.00 38.76 283 LEU B O 1
ATOM 1692 N N . ASN B 1 63 ? 22.509 18.376 59.849 1.00 37.31 284 ASN B N 1
ATOM 1693 C CA . ASN B 1 63 ? 21.256 18.212 59.129 1.00 37.72 284 ASN B CA 1
ATOM 1694 C C . ASN B 1 63 ? 20.386 17.093 59.678 1.00 39.88 284 ASN B C 1
ATOM 1695 O O . ASN B 1 63 ? 20.875 16.024 60.029 1.00 37.55 284 ASN B O 1
ATOM 1700 N N . PHE B 1 64 ? 19.086 17.344 59.731 1.00 39.63 285 PHE B N 1
ATOM 1701 C CA . PHE B 1 64 ? 18.148 16.379 60.277 1.00 43.06 285 PHE B CA 1
ATOM 1702 C C . PHE B 1 64 ? 16.803 16.517 59.584 1.00 47.17 285 PHE B C 1
ATOM 1703 O O . PHE B 1 64 ? 16.524 17.534 58.948 1.00 48.43 285 PHE B O 1
ATOM 1711 N N . GLN B 1 65 ? 15.972 15.491 59.713 1.00 50.96 286 GLN B N 1
ATOM 1712 C CA . GLN B 1 65 ? 14.616 15.551 59.196 1.00 56.91 286 GLN B CA 1
ATOM 1713 C C . GLN B 1 65 ? 13.831 16.706 59.808 1.00 52.86 286 GLN B C 1
ATOM 1714 O O . GLN B 1 65 ? 13.307 16.598 60.921 1.00 53.38 286 GLN B O 1
ATOM 1720 N N . GLY B 1 66 ? 13.749 17.807 59.070 1.00 46.52 287 GLY B N 1
ATOM 1721 C CA . GLY B 1 66 ? 13.009 18.965 59.522 1.00 47.61 287 GLY B CA 1
ATOM 1722 C C . GLY B 1 66 ? 13.827 20.238 59.499 1.00 43.98 287 GLY B C 1
ATOM 1723 O O . GLY B 1 66 ? 13.300 21.314 59.753 1.00 42.89 287 GLY B O 1
ATOM 1724 N N . GLY B 1 67 ? 15.118 20.123 59.213 1.00 42.03 288 GLY B N 1
ATOM 1725 C CA . GLY B 1 67 ? 15.953 21.304 59.121 1.00 45.27 288 GLY B CA 1
ATOM 1726 C C . GLY B 1 67 ? 17.422 21.133 59.460 1.00 42.35 288 GLY B C 1
ATOM 1727 O O . GLY B 1 67 ? 17.978 20.031 59.402 1.00 37.81 288 GLY B O 1
ATOM 1728 N N . PHE B 1 68 ? 18.055 22.242 59.828 1.00 37.59 289 PHE B N 1
ATOM 1729 C CA . PHE B 1 68 ? 19.488 22.222 60.087 1.00 37.12 289 PHE B CA 1
ATOM 1730 C C . PHE B 1 68 ? 19.925 23.217 61.145 1.00 37.52 289 PHE B C 1
ATOM 1731 O O . PHE B 1 68 ? 19.181 24.141 61.522 1.00 38.02 289 PHE B O 1
ATOM 1739 N N . VAL B 1 69 ? 21.155 23.015 61.603 1.00 31.89 290 VAL B N 1
ATOM 1740 C CA . VAL B 1 69 ? 21.833 23.967 62.467 1.00 39.05 290 VAL B CA 1
ATOM 1741 C C . VAL B 1 69 ? 23.250 24.148 61.954 1.00 35.25 290 VAL B C 1
ATOM 1742 O O . VAL B 1 69 ? 23.974 23.187 61.769 1.00 34.75 290 VAL B O 1
ATOM 1746 N N . ASN B 1 70 ? 23.634 25.396 61.736 1.00 36.29 291 ASN B N 1
ATOM 1747 C CA . ASN B 1 70 ? 24.909 25.724 61.139 1.00 36.33 291 ASN B CA 1
ATOM 1748 C C . ASN B 1 70 ? 25.742 26.541 62.109 1.00 38.23 291 ASN B C 1
ATOM 1749 O O . ASN B 1 70 ? 25.351 27.645 62.504 1.00 36.90 291 ASN B O 1
ATOM 1754 N N . LEU B 1 71 ? 26.887 25.987 62.493 1.00 40.36 292 LEU B N 1
ATOM 1755 C CA . LEU B 1 71 ? 27.782 26.628 63.447 1.00 39.66 292 LEU B CA 1
ATOM 1756 C C . LEU B 1 71 ? 29.081 27.081 62.780 1.00 38.35 292 LEU B C 1
ATOM 1757 O O . LEU B 1 71 ? 29.913 26.266 62.415 1.00 40.47 292 LEU B O 1
ATOM 1762 N N . THR B 1 72 ? 29.245 28.389 62.635 1.00 39.15 293 THR B N 1
ATOM 1763 C CA . THR B 1 72 ? 30.455 28.964 62.057 1.00 45.34 293 THR B CA 1
ATOM 1764 C C . THR B 1 72 ? 31.473 29.443 63.095 1.00 44.40 293 THR B C 1
ATOM 1765 O O . THR B 1 72 ? 31.158 30.259 63.980 1.00 42.86 293 THR B O 1
ATOM 1769 N N . PHE B 1 73 ? 32.696 28.939 62.933 1.00 45.04 294 PHE B N 1
ATOM 1770 C CA . PHE B 1 73 ? 33.849 29.278 63.754 1.00 46.63 294 PHE B CA 1
ATOM 1771 C C . PHE B 1 73 ? 34.823 30.236 63.053 1.00 50.08 294 PHE B C 1
ATOM 1772 O O . PHE B 1 73 ? 35.228 30.010 61.901 1.00 50.08 294 PHE B O 1
ATOM 1780 N N . THR B 1 74 ? 35.202 31.291 63.768 1.00 49.26 295 THR B N 1
ATOM 1781 C CA . THR B 1 74 ? 36.259 32.203 63.346 1.00 52.63 295 THR B CA 1
ATOM 1782 C C . THR B 1 74 ? 37.476 32.014 64.252 1.00 50.07 295 THR B C 1
ATOM 1783 O O . THR B 1 74 ? 37.330 31.801 65.449 1.00 46.93 295 THR B O 1
ATOM 1787 N N . LYS B 1 75 ? 38.673 32.088 63.679 1.00 55.22 296 LYS B N 1
ATOM 1788 C CA . LYS B 1 75 ? 39.909 32.049 64.459 1.00 59.08 296 LYS B CA 1
ATOM 1789 C C . LYS B 1 75 ? 40.710 33.328 64.235 1.00 63.92 296 LYS B C 1
ATOM 1790 O O . LYS B 1 75 ? 41.031 33.658 63.097 1.00 70.92 296 LYS B O 1
ATOM 1796 N N . ASP B 1 76 ? 41.031 34.058 65.299 1.00 62.38 297 ASP B N 1
ATOM 1797 C CA . ASP B 1 76 ? 41.825 35.275 65.125 1.00 71.05 297 ASP B CA 1
ATOM 1798 C C . ASP B 1 76 ? 43.181 35.227 65.822 1.00 71.90 297 ASP B C 1
ATOM 1799 O O . ASP B 1 76 ? 43.994 36.135 65.664 1.00 81.62 297 ASP B O 1
ATOM 1804 N N . GLU B 1 77 ? 43.405 34.161 66.585 1.00 79.31 298 GLU B N 1
ATOM 1805 C CA . GLU B 1 77 ? 44.643 33.955 67.340 1.00 84.91 298 GLU B CA 1
ATOM 1806 C C . GLU B 1 77 ? 44.795 34.987 68.468 1.00 81.27 298 GLU B C 1
ATOM 1807 O O . GLU B 1 77 ? 44.627 36.186 68.254 1.00 81.92 298 GLU B O 1
ATOM 1813 N N . GLU B 1 78 ? 45.103 34.518 69.672 1.00 79.52 299 GLU B N 1
ATOM 1814 C CA . GLU B 1 78 ? 45.270 33.094 69.937 1.00 78.14 299 GLU B CA 1
ATOM 1815 C C . GLU B 1 78 ? 43.964 32.461 70.398 1.00 68.13 299 GLU B C 1
ATOM 1816 O O . GLU B 1 78 ? 43.957 31.571 71.248 1.00 64.62 299 GLU B O 1
ATOM 1822 N N . SER B 1 79 ? 42.858 32.926 69.831 1.00 65.39 300 SER B N 1
ATOM 1823 C CA . SER B 1 79 ? 41.546 32.416 70.188 1.00 59.53 300 SER B CA 1
ATOM 1824 C C . SER B 1 79 ? 40.744 32.047 68.954 1.00 57.81 300 SER B C 1
ATOM 1825 O O . SER B 1 79 ? 40.935 32.612 67.879 1.00 59.05 300 SER B O 1
ATOM 1828 N N . TYR B 1 80 ? 39.857 31.077 69.119 1.00 55.84 301 TYR B N 1
ATOM 1829 C CA . TYR B 1 80 ? 38.829 30.807 68.132 1.00 49.51 301 TYR B CA 1
ATOM 1830 C C . TYR B 1 80 ? 37.506 30.893 68.861 1.00 45.35 301 TYR B C 1
ATOM 1831 O O . TYR B 1 80 ? 37.461 30.819 70.084 1.00 47.41 301 TYR B O 1
ATOM 1840 N N . TYR B 1 81 ? 36.427 31.051 68.116 1.00 44.27 302 TYR B N 1
ATOM 1841 C CA . TYR B 1 81 ? 35.117 31.147 68.726 1.00 41.52 302 TYR B CA 1
ATOM 1842 C C . TYR B 1 81 ? 34.066 30.831 67.684 1.00 41.69 302 TYR B C 1
ATOM 1843 O O . TYR B 1 81 ? 34.383 30.656 66.512 1.00 42.29 302 TYR B O 1
ATOM 1852 N N . ILE B 1 82 ? 32.819 30.723 68.118 1.00 42.88 303 ILE B N 1
ATOM 1853 C CA . ILE B 1 82 ? 31.707 30.630 67.189 1.00 44.00 303 ILE B CA 1
ATOM 1854 C C . ILE B 1 82 ? 31.355 32.049 66.777 1.00 39.28 303 ILE B C 1
ATOM 1855 O O . ILE B 1 82 ? 31.094 32.897 67.617 1.00 45.24 303 ILE B O 1
ATOM 1860 N N . SER B 1 83 ? 31.386 32.318 65.482 1.00 41.49 304 SER B N 1
ATOM 1861 C CA . SER B 1 83 ? 31.112 33.662 64.999 1.00 42.93 304 SER B CA 1
ATOM 1862 C C . SER B 1 83 ? 29.740 33.746 64.349 1.00 46.86 304 SER B C 1
ATOM 1863 O O . SER B 1 83 ? 29.177 34.831 64.203 1.00 48.98 304 SER B O 1
ATOM 1866 N N . GLU B 1 84 ? 29.190 32.602 63.960 1.00 44.24 305 GLU B N 1
ATOM 1867 C CA . GLU B 1 84 ? 27.853 32.643 63.373 1.00 44.73 305 GLU B CA 1
ATOM 1868 C C . GLU B 1 84 ? 27.008 31.439 63.754 1.00 42.90 305 GLU B C 1
ATOM 1869 O O . GLU B 1 84 ? 27.514 30.322 63.827 1.00 36.63 305 GLU B O 1
ATOM 1875 N N . VAL B 1 85 ? 25.724 31.664 64.027 1.00 41.20 306 VAL B N 1
ATOM 1876 C CA . VAL B 1 85 ? 24.828 30.525 64.227 1.00 38.18 306 VAL B CA 1
ATOM 1877 C C . VAL B 1 85 ? 23.572 30.697 63.408 1.00 36.34 306 VAL B C 1
ATOM 1878 O O . VAL B 1 85 ? 22.911 31.727 63.480 1.00 37.96 306 VAL B O 1
ATOM 1882 N N . GLY B 1 86 ? 23.250 29.678 62.623 1.00 38.06 307 GLY B N 1
ATOM 1883 C CA . GLY B 1 86 ? 22.034 29.689 61.832 1.00 36.99 307 GLY B CA 1
ATOM 1884 C C . GLY B 1 86 ? 21.213 28.450 62.112 1.00 34.02 307 GLY B C 1
ATOM 1885 O O . GLY B 1 86 ? 21.754 27.407 62.437 1.00 32.44 307 GLY B O 1
ATOM 1886 N N . ALA B 1 87 ? 19.898 28.564 62.013 1.00 34.52 308 ALA B N 1
ATOM 1887 C CA . ALA B 1 87 ? 19.055 27.380 62.106 1.00 40.03 308 ALA B CA 1
ATOM 1888 C C . ALA B 1 87 ? 17.797 27.471 61.254 1.00 37.75 308 ALA B C 1
ATOM 1889 O O . ALA B 1 87 ? 17.380 28.558 60.822 1.00 33.38 308 ALA B O 1
ATOM 1891 N N . TYR B 1 88 ? 17.203 26.300 61.045 1.00 38.36 309 TYR B N 1
ATOM 1892 C CA . TYR B 1 88 ? 16.067 26.116 60.155 1.00 40.61 309 TYR B CA 1
ATOM 1893 C C . TYR B 1 88 ? 15.279 24.917 60.675 1.00 41.69 309 TYR B C 1
ATOM 1894 O O . TYR B 1 88 ? 15.855 23.858 60.966 1.00 36.40 309 TYR B O 1
ATOM 1903 N N . LEU B 1 89 ? 13.965 25.090 60.784 1.00 39.55 310 LEU B N 1
ATOM 1904 C CA . LEU B 1 89 ? 13.090 24.068 61.339 1.00 43.67 310 LEU B CA 1
ATOM 1905 C C . LEU B 1 89 ? 11.702 24.085 60.706 1.00 43.33 310 LEU B C 1
ATOM 1906 O O . LEU B 1 89 ? 10.976 25.070 60.814 1.00 44.81 310 LEU B O 1
ATOM 1911 N N . THR B 1 90 ? 11.339 22.982 60.059 1.00 46.01 311 THR B N 1
ATOM 1912 C CA . THR B 1 90 ? 10.003 22.817 59.490 1.00 49.16 311 THR B CA 1
ATOM 1913 C C . THR B 1 90 ? 9.034 22.273 60.543 1.00 52.74 311 THR B C 1
ATOM 1914 O O . THR B 1 90 ? 9.369 21.341 61.280 1.00 51.26 311 THR B O 1
ATOM 1918 N N . VAL B 1 91 ? 7.837 22.854 60.613 1.00 59.66 312 VAL B N 1
ATOM 1919 C CA . VAL B 1 91 ? 6.812 22.409 61.562 1.00 65.92 312 VAL B CA 1
ATOM 1920 C C . VAL B 1 91 ? 5.403 22.401 60.959 1.00 71.87 312 VAL B C 1
ATOM 1921 O O . VAL B 1 91 ? 5.168 22.935 59.869 1.00 70.57 312 VAL B O 1
ATOM 1925 N N . SER B 1 92 ? 4.482 21.765 61.681 1.00 76.68 313 SER B N 1
ATOM 1926 C CA . SER B 1 92 ? 3.048 21.858 61.426 1.00 80.92 313 SER B CA 1
ATOM 1927 C C . SER B 1 92 ? 2.452 22.588 62.628 1.00 83.34 313 SER B C 1
ATOM 1928 O O . SER B 1 92 ? 3.107 22.686 63.669 1.00 79.31 313 SER B O 1
ATOM 1931 N N . ASP B 1 93 ? 1.230 23.100 62.496 1.00 78.14 314 ASP B N 1
ATOM 1932 C CA . ASP B 1 93 ? 0.614 23.913 63.559 1.00 79.35 314 ASP B CA 1
ATOM 1933 C C . ASP B 1 93 ? 1.501 25.088 64.002 1.00 79.04 314 ASP B C 1
ATOM 1934 O O . ASP B 1 93 ? 2.162 25.012 65.039 1.00 74.12 314 ASP B O 1
ATOM 1939 N N . PRO B 1 94 ? 1.549 26.166 63.198 1.00 80.09 315 PRO B N 1
ATOM 1940 C CA . PRO B 1 94 ? 1.016 26.245 61.834 1.00 79.13 315 PRO B CA 1
ATOM 1941 C C . PRO B 1 94 ? 2.039 25.666 60.869 1.00 80.62 315 PRO B C 1
ATOM 1942 O O . PRO B 1 94 ? 3.225 25.627 61.208 1.00 77.58 315 PRO B O 1
ATOM 1946 N N . GLU B 1 95 ? 1.603 25.214 59.697 1.00 81.47 316 GLU B N 1
ATOM 1947 C CA . GLU B 1 95 ? 2.551 24.683 58.724 1.00 83.29 316 GLU B CA 1
ATOM 1948 C C . GLU B 1 95 ? 3.454 25.798 58.225 1.00 74.37 316 GLU B C 1
ATOM 1949 O O . GLU B 1 95 ? 3.038 26.655 57.447 1.00 70.10 316 GLU B O 1
ATOM 1955 N N . THR B 1 96 ? 4.696 25.779 58.693 1.00 72.56 317 THR B N 1
ATOM 1956 C CA . THR B 1 96 ? 5.620 26.876 58.446 1.00 72.81 317 THR B CA 1
ATOM 1957 C C . THR B 1 96 ? 7.047 26.435 58.763 1.00 61.19 317 THR B C 1
ATOM 1958 O O . THR B 1 96 ? 7.255 25.426 59.438 1.00 57.63 317 THR B O 1
ATOM 1962 N N . VAL B 1 97 ? 8.024 27.174 58.246 1.00 58.84 318 VAL B N 1
ATOM 1963 C CA . VAL B 1 97 ? 9.414 26.996 58.655 1.00 56.84 318 VAL B CA 1
ATOM 1964 C C . VAL B 1 97 ? 9.890 28.196 59.463 1.00 56.28 318 VAL B C 1
ATOM 1965 O O . VAL B 1 97 ? 9.703 29.351 59.066 1.00 54.95 318 VAL B O 1
ATOM 1969 N N . TYR B 1 98 ? 10.489 27.912 60.611 1.00 52.75 319 TYR B N 1
ATOM 1970 C CA . TYR B 1 98 ? 11.141 28.939 61.403 1.00 52.48 319 TYR B CA 1
ATOM 1971 C C . TYR B 1 98 ? 12.632 28.897 61.119 1.00 49.92 319 TYR B C 1
ATOM 1972 O O . TYR B 1 98 ? 13.231 27.823 61.052 1.00 42.40 319 TYR B O 1
ATOM 1981 N N . GLN B 1 99 ? 13.236 30.063 60.949 1.00 44.96 320 GLN B N 1
ATOM 1982 C CA . GLN B 1 99 ? 14.662 30.106 60.683 1.00 46.93 320 GLN B CA 1
ATOM 1983 C C . GLN B 1 99 ? 15.267 31.416 61.139 1.00 47.07 320 GLN B C 1
ATOM 1984 O O . GLN B 1 99 ? 14.571 32.418 61.301 1.00 43.12 320 GLN B O 1
ATOM 1990 N N . GLY B 1 100 ? 16.574 31.408 61.352 1.00 45.56 321 GLY B N 1
ATOM 1991 C CA . GLY B 1 100 ? 17.214 32.615 61.830 1.00 43.93 321 GLY B CA 1
ATOM 1992 C C . GLY B 1 100 ? 18.715 32.501 61.869 1.00 46.33 321 GLY B C 1
ATOM 1993 O O . GLY B 1 100 ? 19.263 31.407 61.990 1.00 43.14 321 GLY B O 1
ATOM 1994 N N . ILE B 1 101 ? 19.385 33.641 61.750 1.00 47.63 322 ILE B N 1
ATOM 1995 C CA . ILE B 1 101 ? 20.833 33.665 61.788 1.00 44.34 322 ILE B CA 1
ATOM 1996 C C . ILE B 1 101 ? 21.315 34.835 62.618 1.00 47.66 322 ILE B C 1
ATOM 1997 O O . ILE B 1 101 ? 20.822 35.955 62.474 1.00 49.86 322 ILE B O 1
ATOM 2002 N N . LYS B 1 102 ? 22.265 34.568 63.507 1.00 49.65 323 LYS B N 1
ATOM 2003 C CA . LYS B 1 102 ? 23.038 35.641 64.111 1.00 52.03 323 LYS B CA 1
ATOM 2004 C C . LYS B 1 102 ? 24.442 35.612 63.516 1.00 51.82 323 LYS B C 1
ATOM 2005 O O . LYS B 1 102 ? 25.112 34.562 63.513 1.00 49.54 323 LYS B O 1
ATOM 2011 N N . HIS B 1 103 ? 24.858 36.773 63.008 1.00 57.08 324 HIS B N 1
ATOM 2012 C CA . HIS B 1 103 ? 26.031 36.900 62.144 1.00 62.75 324 HIS B CA 1
ATOM 2013 C C . HIS B 1 103 ? 27.315 37.351 62.844 1.00 66.82 324 HIS B C 1
ATOM 2014 O O . HIS B 1 103 ? 28.409 36.897 62.496 1.00 70.15 324 HIS B O 1
ATOM 2021 N N . ALA B 1 104 ? 27.192 38.268 63.798 1.00 61.43 325 ALA B N 1
ATOM 2022 C CA . ALA B 1 104 ? 28.374 38.836 64.442 1.00 67.74 325 ALA B CA 1
ATOM 2023 C C . ALA B 1 104 ? 28.407 38.443 65.899 1.00 72.48 325 ALA B C 1
ATOM 2024 O O . ALA B 1 104 ? 27.970 39.202 66.768 1.00 80.11 325 ALA B O 1
ATOM 2026 N N . VAL B 1 105 ? 28.921 37.251 66.173 1.00 64.66 326 VAL B N 1
ATOM 2027 C CA . VAL B 1 105 ? 28.882 36.731 67.531 1.00 63.24 326 VAL B CA 1
ATOM 2028 C C . VAL B 1 105 ? 30.273 36.309 67.981 1.00 60.00 326 VAL B C 1
ATOM 2029 O O . VAL B 1 105 ? 31.146 36.030 67.157 1.00 63.98 326 VAL B O 1
ATOM 2033 N N . VAL B 1 106 ? 30.479 36.296 69.291 1.00 51.68 327 VAL B N 1
ATOM 2034 C CA . VAL B 1 106 ? 31.672 35.712 69.874 1.00 49.93 327 VAL B CA 1
ATOM 2035 C C . VAL B 1 106 ? 31.177 34.742 70.928 1.00 52.69 327 VAL B C 1
ATOM 2036 O O . VAL B 1 106 ? 31.009 35.099 72.099 1.00 50.90 327 VAL B O 1
ATOM 2040 N N . MET B 1 107 ? 30.912 33.516 70.493 1.00 47.29 328 MET B N 1
ATOM 2041 C CA . MET B 1 107 ? 30.321 32.518 71.361 1.00 43.72 328 MET B CA 1
ATOM 2042 C C . MET B 1 107 ? 31.345 31.457 71.676 1.00 43.97 328 MET B C 1
ATOM 2043 O O . MET B 1 107 ? 32.017 30.954 70.777 1.00 43.40 328 MET B O 1
ATOM 2048 N N . PHE B 1 108 ? 31.456 31.125 72.957 1.00 42.93 329 PHE B N 1
ATOM 2049 C CA . PHE B 1 108 ? 32.351 30.070 73.417 1.00 48.55 329 PHE B CA 1
ATOM 2050 C C . PHE B 1 108 ? 33.808 30.391 73.099 1.00 45.17 329 PHE B C 1
ATOM 2051 O O . PHE B 1 108 ? 34.541 29.514 72.656 1.00 43.83 329 PHE B O 1
ATOM 2059 N N . GLN B 1 109 ? 34.234 31.632 73.308 1.00 47.41 330 GLN B N 1
ATOM 2060 C CA . GLN B 1 109 ? 35.596 32.014 72.922 1.00 48.92 330 GLN B CA 1
ATOM 2061 C C . GLN B 1 109 ? 36.651 31.208 73.688 1.00 48.47 330 GLN B C 1
ATOM 2062 O O . GLN B 1 109 ? 36.585 31.089 74.914 1.00 51.75 330 GLN B O 1
ATOM 2068 N N . THR B 1 110 ? 37.618 30.656 72.957 1.00 43.49 331 THR B N 1
ATOM 2069 C CA . THR B 1 110 ? 38.569 29.695 73.522 1.00 46.68 331 THR B CA 1
ATOM 2070 C C . THR B 1 110 ? 39.992 29.887 73.002 1.00 50.59 331 THR B C 1
ATOM 2071 O O . THR B 1 110 ? 40.202 30.103 71.808 1.00 51.22 331 THR B O 1
ATOM 2075 N N . ALA B 1 111 ? 40.959 29.806 73.914 1.00 54.90 332 ALA B N 1
ATOM 2076 C CA . ALA B 1 111 ? 42.376 29.858 73.573 1.00 56.63 332 ALA B CA 1
ATOM 2077 C C . ALA B 1 111 ? 42.705 28.828 72.501 1.00 53.72 332 ALA B C 1
ATOM 2078 O O . ALA B 1 111 ? 42.319 27.663 72.611 1.00 52.91 332 ALA B O 1
ATOM 2080 N N . VAL B 1 112 ? 43.411 29.262 71.463 1.00 53.64 333 VAL B N 1
ATOM 2081 C CA . VAL B 1 112 ? 43.679 28.396 70.320 1.00 56.45 333 VAL B CA 1
ATOM 2082 C C . VAL B 1 112 ? 44.504 27.161 70.721 1.00 53.02 333 VAL B C 1
ATOM 2083 O O . VAL B 1 112 ? 45.504 27.258 71.433 1.00 55.50 333 VAL B O 1
ATOM 2087 N N . GLY B 1 113 ? 44.050 25.994 70.286 1.00 48.86 334 GLY B N 1
ATOM 2088 C CA . GLY B 1 113 ? 44.677 24.747 70.671 1.00 53.00 334 GLY B CA 1
ATOM 2089 C C . GLY B 1 113 ? 44.038 24.113 71.888 1.00 56.01 334 GLY B C 1
ATOM 2090 O O . GLY B 1 113 ? 44.261 22.939 72.175 1.00 56.07 334 GLY B O 1
ATOM 2091 N N . HIS B 1 114 ? 43.243 24.892 72.612 1.00 59.25 335 HIS B N 1
ATOM 2092 C CA . HIS B 1 114 ? 42.522 24.370 73.766 1.00 58.57 335 HIS B CA 1
ATOM 2093 C C . HIS B 1 114 ? 41.125 23.897 73.373 1.00 61.31 335 HIS B C 1
ATOM 2094 O O . HIS B 1 114 ? 40.568 24.337 72.365 1.00 59.85 335 HIS B O 1
ATOM 2101 N N . SER B 1 115 ? 40.566 22.985 74.157 1.00 58.93 336 SER B N 1
ATOM 2102 C CA . SER B 1 115 ? 39.177 22.595 73.960 1.00 57.29 336 SER B CA 1
ATOM 2103 C C . SER B 1 115 ? 38.240 23.424 74.842 1.00 54.71 336 SER B C 1
ATOM 2104 O O . SER B 1 115 ? 38.596 23.814 75.954 1.00 60.72 336 SER B O 1
ATOM 2107 N N . PHE B 1 116 ? 37.053 23.716 74.322 1.00 52.98 337 PHE B N 1
ATOM 2108 C CA . PHE B 1 116 ? 36.014 24.386 75.093 1.00 52.86 337 PHE B CA 1
ATOM 2109 C C . PHE B 1 116 ? 35.088 23.364 75.730 1.00 50.45 337 PHE B C 1
ATOM 2110 O O . PHE B 1 116 ? 34.670 22.401 75.078 1.00 47.47 337 PHE B O 1
ATOM 2118 N N . LYS B 1 117 ? 34.759 23.579 77.000 1.00 53.78 338 LYS B N 1
ATOM 2119 C CA . LYS B 1 117 ? 33.819 22.701 77.689 1.00 49.55 338 LYS B CA 1
ATOM 2120 C C . LYS B 1 117 ? 32.758 23.476 78.458 1.00 45.17 338 LYS B C 1
ATOM 2121 O O . LYS B 1 117 ? 33.051 24.462 79.127 1.00 50.32 338 LYS B O 1
ATOM 2127 N N . CYS B 1 118 ? 31.518 23.017 78.345 1.00 42.26 339 CYS B N 1
ATOM 2128 C CA . CYS B 1 118 ? 30.402 23.634 79.038 1.00 44.78 339 CYS B CA 1
ATOM 2129 C C . CYS B 1 118 ? 29.228 22.672 79.126 1.00 48.53 339 CYS B C 1
ATOM 2130 O O . CYS B 1 118 ? 28.456 22.524 78.181 1.00 49.56 339 CYS B O 1
ATOM 2133 N N . VAL B 1 119 ? 29.101 22.018 80.273 1.00 54.36 340 VAL B N 1
ATOM 2134 C CA . VAL B 1 119 ? 27.979 21.138 80.530 1.00 51.94 340 VAL B CA 1
ATOM 2135 C C . VAL B 1 119 ? 26.705 21.961 80.613 1.00 51.40 340 VAL B C 1
ATOM 2136 O O . VAL B 1 119 ? 25.681 21.609 80.033 1.00 54.35 340 VAL B O 1
ATOM 2140 N N . SER B 1 120 ? 26.784 23.069 81.335 1.00 48.78 341 SER B N 1
ATOM 2141 C CA . SER B 1 120 ? 25.611 23.882 81.617 1.00 54.12 341 SER B CA 1
ATOM 2142 C C . SER B 1 120 ? 24.941 24.433 80.364 1.00 52.47 341 SER B C 1
ATOM 2143 O O . SER B 1 120 ? 25.608 24.830 79.408 1.00 51.29 341 SER B O 1
ATOM 2146 N N . GLU B 1 121 ? 23.613 24.458 80.397 1.00 48.19 342 GLU B N 1
ATOM 2147 C CA . GLU B 1 121 ? 22.803 24.968 79.307 1.00 43.92 342 GLU B CA 1
ATOM 2148 C C . GLU B 1 121 ? 23.242 26.353 78.852 1.00 46.30 342 GLU B C 1
ATOM 2149 O O . GLU B 1 121 ? 23.391 27.269 79.657 1.00 44.68 342 GLU B O 1
ATOM 2155 N N . GLN B 1 122 ? 23.455 26.486 77.548 1.00 46.28 343 GLN B N 1
ATOM 2156 C CA . GLN B 1 122 ? 23.773 27.765 76.932 1.00 47.41 343 GLN B CA 1
ATOM 2157 C C . GLN B 1 122 ? 22.757 28.039 75.833 1.00 47.93 343 GLN B C 1
ATOM 2158 O O . GLN B 1 122 ? 22.273 27.114 75.183 1.00 44.49 343 GLN B O 1
ATOM 2164 N N . SER B 1 123 ? 22.439 29.307 75.609 1.00 48.83 344 SER B N 1
ATOM 2165 C CA . SER B 1 123 ? 21.377 29.627 74.673 1.00 44.50 344 SER B CA 1
ATOM 2166 C C . SER B 1 123 ? 21.620 30.905 73.894 1.00 47.70 344 SER B C 1
ATOM 2167 O O . SER B 1 123 ? 22.361 31.796 74.326 1.00 43.96 344 SER B O 1
ATOM 2170 N N . LEU B 1 124 ? 20.957 30.983 72.746 1.00 45.34 345 LEU B N 1
ATOM 2171 C CA . LEU B 1 124 ? 21.070 32.121 71.865 1.00 41.68 345 LEU B CA 1
ATOM 2172 C C . LEU B 1 124 ? 19.769 32.326 71.100 1.00 43.47 345 LEU B C 1
ATOM 2173 O O . LEU B 1 124 ? 19.281 31.408 70.457 1.00 43.28 345 LEU B O 1
ATOM 2178 N N . GLN B 1 125 ? 19.204 33.526 71.168 1.00 43.29 346 GLN B N 1
ATOM 2179 C CA . GLN B 1 125 ? 18.079 33.864 70.302 1.00 46.13 346 GLN B CA 1
ATOM 2180 C C . GLN B 1 125 ? 18.574 34.095 68.879 1.00 47.42 346 GLN B C 1
ATOM 2181 O O . GLN B 1 125 ? 19.389 34.981 68.639 1.00 46.43 346 GLN B O 1
ATOM 2187 N N . LEU B 1 126 ? 18.079 33.302 67.934 1.00 51.09 347 LEU B N 1
ATOM 2188 C CA . LEU B 1 126 ? 18.463 33.457 66.531 1.00 45.09 347 LEU B CA 1
ATOM 2189 C C . LEU B 1 126 ? 17.546 34.421 65.787 1.00 47.67 347 LEU B C 1
ATOM 2190 O O . LEU B 1 126 ? 18.001 35.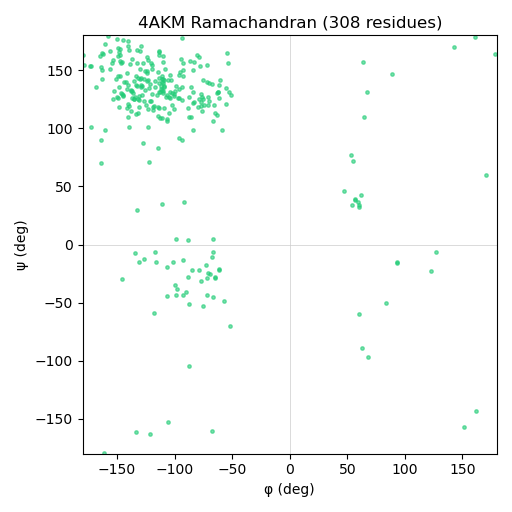231 64.978 1.00 52.00 347 LEU B O 1
ATOM 2195 N N . SER B 1 127 ? 16.251 34.323 66.061 1.00 50.94 348 SER B N 1
ATOM 2196 C CA . SER B 1 127 ? 15.279 35.278 65.541 1.00 52.45 348 SER B CA 1
ATOM 2197 C C . SER B 1 127 ? 14.353 35.697 66.671 1.00 54.82 348 SER B C 1
ATOM 2198 O O . SER B 1 127 ? 14.685 35.542 67.842 1.00 57.65 348 SER B O 1
ATOM 2201 N N . ALA B 1 128 ? 13.195 36.239 66.321 1.00 59.33 349 ALA B N 1
ATOM 2202 C CA . ALA B 1 128 ? 12.216 36.627 67.326 1.00 58.62 349 ALA B CA 1
ATOM 2203 C C . ALA B 1 128 ? 11.484 35.397 67.863 1.00 55.92 349 ALA B C 1
ATOM 2204 O O . ALA B 1 128 ? 11.084 35.359 69.026 1.00 54.92 349 ALA B O 1
ATOM 2206 N N . HIS B 1 129 ? 11.316 34.394 67.006 1.00 56.78 350 HIS B N 1
ATOM 2207 C CA . HIS B 1 129 ? 10.643 33.158 67.392 1.00 55.54 350 HIS B CA 1
ATOM 2208 C C . HIS B 1 129 ? 11.631 32.044 67.728 1.00 55.57 350 HIS B C 1
ATOM 2209 O O . HIS B 1 129 ? 11.376 31.232 68.615 1.00 55.45 350 HIS B O 1
ATOM 2216 N N . LEU B 1 130 ? 12.753 32.004 67.016 1.00 49.63 351 LEU B N 1
ATOM 2217 C CA . LEU B 1 130 ? 13.645 30.849 67.084 1.00 48.79 351 LEU B CA 1
ATOM 2218 C C . LEU B 1 130 ? 14.861 31.044 67.990 1.00 50.98 351 LEU B C 1
ATOM 2219 O O . LEU B 1 130 ? 15.615 32.009 67.843 1.00 49.69 351 LEU B O 1
ATOM 2224 N N . GLN B 1 131 ? 15.051 30.101 68.911 1.00 47.07 352 GLN B N 1
ATOM 2225 C CA . GLN B 1 131 ? 16.152 30.151 69.861 1.00 43.30 352 GLN B CA 1
ATOM 2226 C C . GLN B 1 131 ? 16.858 28.799 69.897 1.00 41.32 352 GLN B C 1
ATOM 2227 O O . GLN B 1 131 ? 16.220 27.762 69.782 1.00 43.10 352 GLN B O 1
ATOM 2233 N N . VAL B 1 132 ? 18.178 28.813 70.047 1.00 39.53 353 VAL B N 1
ATOM 2234 C CA . VAL B 1 132 ? 18.957 27.583 70.088 1.00 38.87 353 VAL B CA 1
ATOM 2235 C C . VAL B 1 132 ? 19.575 27.383 71.473 1.00 35.46 353 VAL B C 1
ATOM 2236 O O . VAL B 1 132 ? 19.982 28.336 72.123 1.00 34.86 353 VAL B O 1
ATOM 2240 N N . LYS B 1 133 ? 19.634 26.134 71.915 1.00 34.63 354 LYS B N 1
ATOM 2241 C CA . LYS B 1 133 ? 20.101 25.818 73.252 1.00 38.97 354 LYS B CA 1
ATOM 2242 C C . LYS B 1 133 ? 21.061 24.634 73.237 1.00 38.60 354 LYS B C 1
ATOM 2243 O O . LYS B 1 133 ? 20.741 23.563 72.721 1.00 39.40 354 LYS B O 1
ATOM 2249 N N . THR B 1 134 ? 22.247 24.834 73.802 1.00 40.57 355 THR B N 1
ATOM 2250 C CA . THR B 1 134 ? 23.252 23.780 73.814 1.00 41.84 355 THR B CA 1
ATOM 2251 C C . THR B 1 134 ? 23.452 23.229 75.211 1.00 40.31 355 THR B C 1
ATOM 2252 O O . THR B 1 134 ? 23.073 23.852 76.202 1.00 39.03 355 THR B O 1
ATOM 2256 N N . THR B 1 135 ? 24.057 22.052 75.278 1.00 37.90 356 THR B N 1
ATOM 2257 C CA . THR B 1 135 ? 24.258 21.386 76.550 1.00 42.80 356 THR B CA 1
ATOM 2258 C C . THR B 1 135 ? 25.316 20.313 76.373 1.00 42.44 356 THR B C 1
ATOM 2259 O O . THR B 1 135 ? 25.453 19.771 75.295 1.00 51.46 356 THR B O 1
ATOM 2263 N N . ASP B 1 136 ? 26.079 20.013 77.416 1.00 47.55 357 ASP B N 1
ATOM 2264 C CA . ASP B 1 136 ? 27.056 18.923 77.343 1.00 49.99 357 ASP B CA 1
ATOM 2265 C C . ASP B 1 136 ? 28.087 19.157 76.250 1.00 47.09 357 ASP B C 1
ATOM 2266 O O . ASP B 1 136 ? 28.567 18.216 75.612 1.00 49.16 357 ASP B O 1
ATOM 2271 N N . VAL B 1 137 ? 28.416 20.425 76.044 1.00 42.12 358 VAL B N 1
ATOM 2272 C CA . VAL B 1 137 ? 29.326 20.821 74.992 1.00 38.12 358 VAL B CA 1
ATOM 2273 C C . VAL B 1 137 ? 30.774 20.555 75.342 1.00 39.89 358 VAL B C 1
ATOM 2274 O O . VAL B 1 137 ? 31.273 21.033 76.349 1.00 43.71 358 VAL B O 1
ATOM 2278 N N . GLN B 1 138 ? 31.447 19.779 74.505 1.00 43.80 359 GLN B N 1
ATOM 2279 C CA . GLN B 1 138 ? 32.896 19.858 74.429 1.00 44.65 359 GLN B CA 1
ATOM 2280 C C . GLN B 1 138 ? 33.310 19.951 72.971 1.00 45.85 359 GLN B C 1
ATOM 2281 O O . GLN B 1 138 ? 33.128 19.006 72.212 1.00 48.67 359 GLN B O 1
ATOM 2287 N N . LEU B 1 139 ? 33.864 21.090 72.573 1.00 45.90 360 LEU B N 1
ATOM 2288 C CA . LEU B 1 139 ? 34.288 21.242 71.184 1.00 41.50 360 LEU B CA 1
ATOM 2289 C C . LEU B 1 139 ? 35.715 21.764 71.031 1.00 46.74 360 LEU B C 1
ATOM 2290 O O . LEU B 1 139 ? 36.326 22.233 71.986 1.00 45.30 360 LEU B O 1
ATOM 2295 N N . GLN B 1 140 ? 36.233 21.662 69.811 1.00 46.97 361 GLN B N 1
ATOM 2296 C CA . GLN B 1 140 ? 37.512 22.245 69.438 1.00 46.88 361 GLN B CA 1
ATOM 2297 C C . GLN B 1 140 ? 37.520 22.463 67.923 1.00 48.79 361 GLN B C 1
ATOM 2298 O O . GLN B 1 140 ? 36.845 21.739 67.177 1.00 42.86 361 GLN B O 1
ATOM 2304 N N . ALA B 1 141 ? 38.274 23.465 67.475 1.00 52.84 362 ALA B N 1
ATOM 2305 C CA . ALA B 1 141 ? 38.332 23.816 66.057 1.00 51.26 362 ALA B CA 1
ATOM 2306 C C . ALA B 1 141 ? 39.689 24.397 65.630 1.00 51.57 362 ALA B C 1
ATOM 2307 O O . ALA B 1 141 ? 40.344 25.105 66.395 1.00 56.85 362 ALA B O 1
ATOM 2309 N N . PHE B 1 142 ? 40.084 24.067 64.401 1.00 56.55 363 PHE B N 1
ATOM 2310 C CA . PHE B 1 142 ? 41.314 24.534 63.737 1.00 59.84 363 PHE B CA 1
ATOM 2311 C C . PHE B 1 142 ? 42.597 23.755 64.058 1.00 60.96 363 PHE B C 1
ATOM 2312 O O . PHE B 1 142 ? 43.313 23.343 63.147 1.00 71.08 363 PHE B O 1
ATOM 2320 N N . ASP B 1 143 ? 42.886 23.544 65.336 1.00 58.76 364 ASP B N 1
ATOM 2321 C CA . ASP B 1 143 ? 44.157 22.940 65.722 1.00 59.91 364 ASP B CA 1
ATOM 2322 C C . ASP B 1 143 ? 43.981 21.758 66.663 1.00 60.80 364 ASP B C 1
ATOM 2323 O O . ASP B 1 143 ? 43.192 21.812 67.604 1.00 59.92 364 ASP B O 1
ATOM 2328 N N . PHE B 1 144 ? 44.739 20.698 66.405 1.00 64.44 365 PHE B N 1
ATOM 2329 C CA . PHE B 1 144 ? 44.624 19.455 67.155 1.00 66.92 365 PHE B CA 1
ATOM 2330 C C . PHE B 1 144 ? 45.967 18.753 67.259 1.00 67.91 365 PHE B C 1
ATOM 2331 O O . PHE B 1 144 ? 46.864 18.976 66.451 1.00 73.53 365 PHE B O 1
ATOM 2339 N N . GLU B 1 145 ? 46.097 17.892 68.256 1.00 68.38 366 GLU B N 1
ATOM 2340 C CA . GLU B 1 145 ? 47.267 17.041 68.370 1.00 70.71 366 GLU B CA 1
ATOM 2341 C C . GLU B 1 145 ? 46.848 15.582 68.398 1.00 73.93 366 GLU B C 1
ATOM 2342 O O . GLU B 1 145 ? 46.171 15.152 69.329 1.00 76.76 366 GLU B O 1
ATOM 2348 N N . ASP B 1 146 ? 47.263 14.825 67.385 1.00 78.87 367 ASP B N 1
ATOM 2349 C CA . ASP B 1 146 ? 46.923 13.406 67.282 1.00 85.77 367 ASP B CA 1
ATOM 2350 C C . ASP B 1 146 ? 45.416 13.207 67.304 1.00 82.83 367 ASP B C 1
ATOM 2351 O O . ASP B 1 146 ? 44.926 12.263 67.921 1.00 81.22 367 ASP B O 1
ATOM 2356 N N . ASP B 1 147 ? 44.696 14.112 66.643 1.00 81.15 368 ASP B N 1
ATOM 2357 C CA . ASP B 1 147 ? 43.228 14.098 66.579 1.00 85.55 368 ASP B CA 1
ATOM 2358 C C . ASP B 1 147 ? 42.519 13.889 67.931 1.00 79.73 368 ASP B C 1
ATOM 2359 O O . ASP B 1 147 ? 41.577 13.101 68.042 1.00 75.70 368 ASP B O 1
ATOM 2364 N N . HIS B 1 148 ? 42.982 14.615 68.946 1.00 76.48 369 HIS B N 1
ATOM 2365 C CA . HIS B 1 148 ? 42.381 14.583 70.279 1.00 74.00 369 HIS B CA 1
ATOM 2366 C C . HIS B 1 148 ? 42.173 15.997 70.807 1.00 66.04 369 HIS B C 1
ATOM 2367 O O . HIS B 1 148 ? 42.852 16.933 70.382 1.00 67.84 369 HIS B O 1
ATOM 2374 N N . PHE B 1 149 ? 41.237 16.144 71.739 1.00 59.38 370 PHE B N 1
ATOM 2375 C CA . PHE B 1 149 ? 40.978 17.429 72.387 1.00 58.79 370 PHE B CA 1
ATOM 2376 C C . PHE B 1 149 ? 42.247 18.015 73.014 1.00 60.29 370 PHE B C 1
ATOM 2377 O O . PHE B 1 149 ? 43.243 17.319 73.188 1.00 69.50 370 PHE B O 1
ATOM 2385 N N . GLY B 1 150 ? 42.207 19.298 73.348 1.00 59.13 371 GLY B N 1
ATOM 2386 C CA . GLY B 1 150 ? 43.331 19.949 73.999 1.00 64.57 371 GLY B CA 1
ATOM 2387 C C . GLY B 1 150 ? 43.073 20.194 75.473 1.00 61.66 371 GLY B C 1
ATOM 2388 O O . GLY B 1 150 ? 42.312 19.464 76.102 1.00 67.78 371 GLY B O 1
ATOM 2389 N N . ASN B 1 151 ? 43.717 21.219 76.024 1.00 59.67 372 ASN B N 1
ATOM 2390 C CA . ASN B 1 151 ? 43.477 21.636 77.400 1.00 67.32 372 ASN B CA 1
ATOM 2391 C C . ASN B 1 151 ? 42.035 22.079 77.594 1.00 71.49 372 ASN B C 1
ATOM 2392 O O . ASN B 1 151 ? 41.545 22.951 76.879 1.00 73.65 372 ASN B O 1
ATOM 2397 N N . VAL B 1 152 ? 41.363 21.488 78.572 1.00 71.56 373 VAL B N 1
ATOM 2398 C CA . VAL B 1 152 ? 39.957 21.776 78.814 1.00 70.58 373 VAL B CA 1
ATOM 2399 C C . VAL B 1 152 ? 39.742 23.123 79.511 1.00 72.01 373 VAL B C 1
ATOM 2400 O O . VAL B 1 152 ? 40.155 23.309 80.656 1.00 75.60 373 VAL B O 1
ATOM 2404 N N . ASP B 1 153 ? 39.093 24.058 78.818 1.00 70.03 374 ASP B N 1
ATOM 2405 C CA . ASP B 1 153 ? 38.698 25.330 79.428 1.00 75.52 374 ASP B CA 1
ATOM 2406 C C . ASP B 1 153 ? 37.178 25.401 79.630 1.00 75.57 374 ASP B C 1
ATOM 2407 O O . ASP B 1 153 ? 36.413 25.362 78.659 1.00 70.38 374 ASP B O 1
ATOM 2412 N N . GLU B 1 154 ? 36.743 25.507 80.886 1.00 75.69 375 GLU B N 1
ATOM 2413 C CA . GLU B 1 154 ? 35.311 25.529 81.199 1.00 70.07 375 GLU B CA 1
ATOM 2414 C C . GLU B 1 154 ? 34.713 26.930 81.317 1.00 77.04 375 GLU B C 1
ATOM 2415 O O . GLU B 1 154 ? 35.426 27.913 81.523 1.00 81.65 375 GLU B O 1
ATOM 2421 N N . CYS B 1 155 ? 33.391 26.997 81.183 1.00 73.36 376 CYS B N 1
ATOM 2422 C CA . CYS B 1 155 ? 32.644 28.245 81.280 1.00 77.90 376 CYS B CA 1
ATOM 2423 C C . CYS B 1 155 ? 32.256 28.556 82.726 1.00 83.73 376 CYS B C 1
ATOM 2424 O O . CYS B 1 155 ? 33.090 28.974 83.532 1.00 85.38 376 CYS B O 1
ATOM 2427 N N . SER B 1 156 ? 30.978 28.348 83.034 1.00 82.52 377 SER B N 1
ATOM 2428 C CA . SER B 1 156 ? 30.448 28.489 84.386 1.00 82.48 377 SER B CA 1
ATOM 2429 C C . SER B 1 156 ? 28.997 27.993 84.428 1.00 81.32 377 SER B C 1
ATOM 2430 O O . SER B 1 156 ? 28.100 28.719 83.988 1.00 75.46 377 SER B O 1
ATOM 2433 N N . SER B 1 157 ? 28.734 26.772 84.916 1.00 75.96 378 SER B N 1
ATOM 2434 C CA . SER B 1 157 ? 29.710 25.756 85.365 1.00 79.50 378 SER B CA 1
ATOM 2435 C C . SER B 1 157 ? 30.643 26.168 86.515 1.00 85.59 378 SER B C 1
ATOM 2436 O O . SER B 1 157 ? 31.015 25.345 87.352 1.00 81.87 378 SER B O 1
#

B-factor: mean 61.26, std 20.09, range [29.01, 161.4]

InterPro domains:
  IPR002000 Lysosome-associated membrane glycoprotein [PR00336] (226-250)
  IPR002000 Lysosome-associated membrane glycoprotein [PR00336] (331-345)
  IPR002000 Lysosome-associated membrane glycoprotein [PR00336] (368-380)
  IPR002000 Lysosome-associated membrane glycoprotein [PR00336] (403-415)
  IPR002000 Lysosome-associated membrane glycoprotein [PS51407] (28-416)
  IPR002000 Lysosome-associated membrane glycoprotein [PTHR11506] (66-416)
  IPR048528 Lysosome-associated membrane glycoprotein 2-like, luminal domains [PF01299] (214-377)

Solvent-accessible surface area: 15590 Å² total; per-residue (Å²): 28,123,16,1,77,8,92,5,89,81,83,98,177,16,8,0,21,0,1,1,0,3,34,0,3,0,30,33,104,156,57,93,192,34,107,76,76,120,62,63,2,74,26,151,61,19,139,41,63,30,103,32,32,135,145,123,3,32,0,43,0,60,17,172,28,8,64,0,40,6,19,1,18,27,101,114,133,16,0,27,4,17,46,3,3,3,71,7,64,13,89,106,100,144,49,69,38,102,11,81,82,120,102,22,104,26,14,96,4,44,31,16,53,0,10,12,0,16,37,115,49,52,27,83,12,39,79,79,0,29,6,35,10,30,19,1,0,2,3,0,28,72,42,125,127,96,114,21,19,114,31,52,90,50,116,62,33,106,16,1,97,10,88,5,82,67,76,111,171,20,5,0,36,0,3,0,1,3,29,0,0,1,80,11,188,133,2,112,182,32,77,96,39,124,61,59,3,70,23,130,56,16,139,38,61,30,106,25,30,131,151,131,3,28,0,48,0,64,16,169,28,9,66,0,39,4,14,0,17,43,87,121,128,17,1,32,1,16,47,0,4,2,68,3,74,22,73,47,43,155,52,60,18,102,10,87,81,120,102,20,92,28,17,103,4,45,38,27,55,0,14,9,0,9,33,113,59,62,28,76,10,42,92,71,0,23,6,30,7,30,19,1,2,1,2,0,31,52,42,145,123,92,109,26,22,95,22,49,65,47,93,73

Secondary structure (DSSP, 8-state):
-PPEEEEEEETTEEEEEEEEEEEEEE--SSSTTS--EEEE--GGG-EEEEE--SSEEEEEEEETTEEEEEEEEE-SS-EEEEEEEEEEE-SSS--EEEEEE-S--EEEE-TTS-EEE-S-EEEE-SSSEEEEEEEEEEEES--BTTB--S-----/--PPEEEEEEETTEEEEEEEEEEEEEEE-TT-SS-SEEEEE--GGGEEEE----SSEEEEEEEETTEEEEEEEEE-SSEEEEEEEEEEEEETTTTEEEEEEE-S--EEEEETTSEEEE-S-EEEE-SSSEEEEEEEEEEEES--BTTB--SEEE---

Nearest PDB structures (foldseek):
  4akm-assembly1_A  TM=1.006E+00  e=2.554E-28  Homo sapiens
  5gv0-assembly1_A  TM=8.803E-01  e=1.827E-13  Mus musculus
  8ath-assembly2_B  TM=7.910E-01  e=1.140E-06  Homo sapiens
  4akm-assembly1_A  TM=9.676E-01  e=1.588E-27  Homo sapiens
  5gv0-assembly1_A  TM=8.950E-01  e=7.676E-15  Mus musculus

CATH classification: 2.40.160.110

Organism: Homo sapiens (NCBI:txid9606)